Protein AF-A0A2V1BYE9-F1 (afdb_monomer)

Sequence (201 aa):
MVFGRKKKEKAIAEAVERERRESAQLRQIQDEEHRRETENLRNQRRIAAEEHRTLEEIHRRQTEQYETQRKQEAVKAAKRQREKIANEQRRLERERERIARQKMITPEALRELRDLIRTRYQLDVEIWSLKGTRGPNRPIVITKMEKADDILMEIYTRVEFWEASASLWTEDEWKVAQQIKQRIQLDGKKMWNGQGPWNER

Foldseek 3Di:
DPVVPVVVVVVVVVVVVVVVVVVVVVVVVVVVVVVVVVVVVVVVVVVVVVVVVVVVVVVVVVVVVVVVVVVVVVVVVVVVVVVVVVVVVVVVVVVVVVVVVLLDPDPVNVVVLVVLVVLLVVLVVVQLVCQPPDPVCVVVSVVSLVVSLVSLVVNLVSLVSVVVVVVVDDPVVSVVSVVVNCVSPPPDPDNCVVPGSHVPD

pLDDT: mean 89.14, std 10.28, range [45.94, 97.62]

Structure (mmCIF, N/CA/C/O backbone):
data_AF-A0A2V1BYE9-F1
#
_entry.id   AF-A0A2V1BYE9-F1
#
loop_
_atom_site.group_PDB
_atom_site.id
_atom_site.type_symbol
_atom_site.label_atom_id
_atom_site.label_alt_id
_atom_site.label_comp_id
_atom_site.label_asym_id
_atom_site.label_entity_id
_atom_site.label_seq_id
_atom_site.pdbx_PDB_ins_code
_atom_site.Cartn_x
_atom_site.Cartn_y
_atom_site.Cartn_z
_atom_site.occupancy
_atom_site.B_iso_or_equiv
_atom_site.auth_seq_id
_atom_site.auth_comp_id
_atom_site.auth_asym_id
_atom_site.auth_atom_id
_atom_site.pdbx_PDB_model_num
ATOM 1 N N . MET A 1 1 ? 63.708 -20.616 -113.711 1.00 45.94 1 MET A N 1
ATOM 2 C CA . MET A 1 1 ? 62.794 -20.884 -112.573 1.00 45.94 1 MET A CA 1
ATOM 3 C C . MET A 1 1 ? 63.176 -20.052 -111.333 1.00 45.94 1 MET A C 1
ATOM 5 O O . MET A 1 1 ? 63.716 -20.600 -110.386 1.00 45.94 1 MET A O 1
ATOM 9 N N . VAL A 1 2 ? 62.938 -18.728 -111.314 1.00 51.28 2 VAL A N 1
ATOM 10 C CA . VAL A 1 2 ? 63.296 -17.854 -110.154 1.00 51.28 2 VAL A CA 1
ATOM 11 C C . VAL A 1 2 ? 62.145 -16.922 -109.712 1.00 51.28 2 VAL A C 1
ATOM 13 O O . VAL A 1 2 ? 62.134 -16.429 -108.588 1.00 51.28 2 VAL A O 1
ATOM 16 N N . PHE A 1 3 ? 61.086 -16.775 -110.519 1.00 47.34 3 PHE A N 1
ATOM 17 C CA . PHE A 1 3 ? 59.918 -15.931 -110.209 1.00 47.34 3 PHE A CA 1
ATOM 18 C C . PHE A 1 3 ? 58.981 -16.477 -109.107 1.00 47.34 3 PHE A C 1
ATOM 20 O O . PHE A 1 3 ? 58.107 -15.758 -108.630 1.00 47.34 3 PHE A O 1
ATOM 27 N N . GLY A 1 4 ? 59.177 -17.720 -108.650 1.00 50.94 4 GLY A N 1
ATOM 28 C CA . GLY A 1 4 ? 58.365 -18.343 -107.595 1.00 50.94 4 GLY A CA 1
ATOM 29 C C . GLY A 1 4 ? 58.819 -18.068 -106.152 1.00 50.94 4 GLY A C 1
ATOM 30 O O . GLY A 1 4 ? 58.028 -18.276 -105.236 1.00 50.94 4 GLY A O 1
ATOM 31 N N . ARG A 1 5 ? 60.060 -17.600 -105.918 1.00 56.84 5 ARG A N 1
ATOM 32 C CA . ARG A 1 5 ? 60.590 -17.352 -104.555 1.00 56.84 5 ARG A CA 1
ATOM 33 C C . ARG A 1 5 ? 60.137 -16.007 -103.971 1.00 56.84 5 ARG A C 1
ATOM 35 O O . ARG A 1 5 ? 59.617 -15.988 -102.862 1.00 56.84 5 ARG A O 1
ATOM 42 N N . LYS A 1 6 ? 60.179 -14.921 -104.755 1.00 58.75 6 LYS A N 1
ATOM 43 C CA . LYS A 1 6 ? 59.734 -13.579 -104.314 1.00 58.75 6 LYS A CA 1
ATOM 44 C C . LYS A 1 6 ? 58.236 -13.509 -103.972 1.00 58.75 6 LYS A C 1
ATOM 46 O O . LYS A 1 6 ? 57.831 -12.752 -103.097 1.00 58.75 6 LYS A O 1
ATOM 51 N N . LYS A 1 7 ? 57.399 -14.320 -104.635 1.00 67.19 7 LYS A N 1
ATOM 52 C CA . LYS A 1 7 ? 55.955 -14.410 -104.345 1.00 67.19 7 LYS A CA 1
ATOM 53 C C . LYS A 1 7 ? 55.672 -15.172 -103.040 1.00 67.19 7 LYS A C 1
ATOM 55 O O . LYS A 1 7 ? 54.738 -14.818 -102.330 1.00 67.19 7 LYS A O 1
ATOM 60 N N . LYS A 1 8 ? 56.502 -16.170 -102.704 1.00 70.31 8 LYS A N 1
ATOM 61 C CA . LYS A 1 8 ? 56.432 -16.903 -101.429 1.00 70.31 8 LYS A CA 1
ATOM 62 C C . LYS A 1 8 ? 56.916 -16.053 -100.251 1.00 70.31 8 LYS A C 1
ATOM 64 O O . LYS A 1 8 ? 56.251 -16.044 -99.228 1.00 70.31 8 LYS A O 1
ATOM 69 N N . GLU A 1 9 ? 57.997 -15.288 -100.406 1.00 73.31 9 GLU A N 1
ATOM 70 C CA . GLU A 1 9 ? 58.485 -14.366 -99.362 1.00 73.31 9 GLU A CA 1
ATOM 71 C C . GLU A 1 9 ? 57.472 -13.263 -99.033 1.00 73.31 9 GLU A C 1
ATOM 73 O O . GLU A 1 9 ? 57.224 -12.992 -97.862 1.00 73.31 9 GLU A O 1
ATOM 78 N N . LYS A 1 10 ? 56.818 -12.681 -100.050 1.00 77.62 10 LYS A N 1
ATOM 79 C CA . LYS A 1 10 ? 55.757 -11.685 -99.836 1.00 77.62 10 LYS A CA 1
ATOM 80 C C . LYS A 1 10 ? 54.552 -12.278 -99.094 1.00 77.62 10 LYS A C 1
ATOM 82 O O . LYS A 1 10 ? 54.051 -11.645 -98.175 1.00 77.62 10 LYS A O 1
ATOM 87 N N . ALA A 1 11 ? 54.136 -13.499 -99.441 1.00 78.81 11 ALA A N 1
ATOM 88 C CA . ALA A 1 11 ? 53.040 -14.192 -98.760 1.00 78.81 11 ALA A CA 1
ATOM 89 C C . ALA A 1 11 ? 53.381 -14.565 -97.304 1.00 78.81 11 ALA A C 1
ATOM 91 O O . ALA A 1 11 ? 52.519 -14.477 -96.437 1.00 78.81 11 ALA A O 1
ATOM 92 N N . ILE A 1 12 ? 54.634 -14.942 -97.021 1.00 81.50 12 ILE A N 1
ATOM 93 C CA . ILE A 1 12 ? 55.108 -15.215 -95.655 1.00 81.50 12 ILE A CA 1
ATOM 94 C C . ILE A 1 12 ? 55.152 -13.921 -94.832 1.00 81.50 12 ILE A C 1
ATOM 96 O O . ILE A 1 12 ? 54.669 -13.904 -93.706 1.00 81.50 12 ILE A O 1
ATOM 100 N N . ALA A 1 13 ? 55.668 -12.821 -95.389 1.00 80.94 13 ALA A N 1
ATOM 101 C CA . ALA A 1 13 ? 55.684 -11.525 -94.70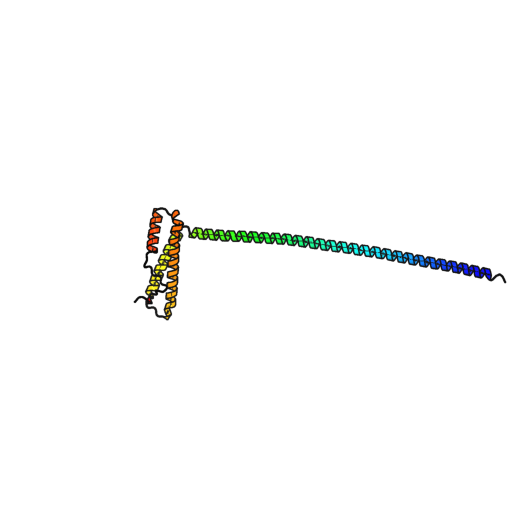8 1.00 80.94 13 ALA A CA 1
ATOM 102 C C . ALA A 1 13 ? 54.265 -11.005 -94.411 1.00 80.94 13 ALA A C 1
ATOM 104 O O . ALA A 1 13 ? 54.011 -10.484 -93.328 1.00 80.94 13 ALA A O 1
ATOM 105 N N . GLU A 1 14 ? 53.328 -11.194 -95.342 1.00 82.12 14 GLU A N 1
ATOM 106 C CA . GLU A 1 14 ? 51.923 -10.805 -95.189 1.00 82.12 14 GLU A CA 1
ATOM 107 C C . GLU A 1 14 ? 51.180 -11.690 -94.168 1.00 82.12 14 GLU A C 1
ATOM 109 O O . GLU A 1 14 ? 50.344 -11.191 -93.416 1.00 82.12 14 GLU A O 1
ATOM 114 N N . ALA A 1 15 ? 51.528 -12.980 -94.075 1.00 83.62 15 ALA A N 1
ATOM 115 C CA . ALA A 1 15 ? 51.036 -13.879 -93.031 1.00 83.62 15 ALA A CA 1
ATOM 116 C C . ALA A 1 15 ? 51.568 -13.497 -91.639 1.00 83.62 15 ALA A C 1
ATOM 118 O O . ALA A 1 15 ? 50.786 -13.420 -90.698 1.00 83.62 15 ALA A O 1
ATOM 119 N N . VAL A 1 16 ? 52.860 -13.169 -91.518 1.00 87.12 16 VAL A N 1
ATOM 120 C CA . VAL A 1 16 ? 53.472 -12.711 -90.255 1.00 87.12 16 VAL A CA 1
ATOM 121 C C . VAL A 1 16 ? 52.908 -11.355 -89.817 1.00 87.12 16 VAL A C 1
ATOM 123 O O . VAL A 1 16 ? 52.674 -11.133 -88.632 1.00 87.12 16 VAL A O 1
ATOM 126 N N . GLU A 1 17 ? 52.656 -10.432 -90.748 1.00 85.06 17 GLU A N 1
ATOM 127 C CA . GLU A 1 17 ? 51.964 -9.171 -90.446 1.00 85.06 17 GLU A CA 1
ATOM 128 C C . GLU A 1 17 ? 50.527 -9.401 -89.973 1.00 85.06 17 GLU A C 1
ATOM 130 O O . GLU A 1 17 ? 50.088 -8.751 -89.023 1.00 85.06 17 GLU A O 1
ATOM 135 N N . ARG A 1 18 ? 49.795 -10.326 -90.603 1.00 86.00 18 ARG A N 1
ATOM 136 C CA . ARG A 1 18 ? 48.432 -10.682 -90.193 1.00 86.00 18 ARG A CA 1
ATOM 137 C C . ARG A 1 18 ? 48.417 -11.306 -88.800 1.00 86.00 18 ARG A C 1
ATOM 139 O O . ARG A 1 18 ? 47.665 -10.841 -87.955 1.00 86.00 18 ARG A O 1
ATOM 146 N N . GLU A 1 19 ? 49.316 -12.245 -88.531 1.00 88.75 19 GLU A N 1
ATOM 147 C CA . GLU A 1 19 ? 49.475 -12.883 -87.221 1.00 88.75 19 GLU A CA 1
ATOM 148 C C . GLU A 1 19 ? 49.868 -11.869 -86.133 1.00 88.75 19 GLU A C 1
ATOM 150 O O . GLU A 1 19 ? 49.356 -11.915 -85.015 1.00 88.75 19 GLU A O 1
ATOM 155 N N . ARG A 1 20 ? 50.718 -10.882 -86.458 1.00 87.75 20 ARG A N 1
ATOM 156 C CA . ARG A 1 20 ? 51.041 -9.766 -85.551 1.00 87.75 20 ARG A CA 1
ATOM 157 C C . ARG A 1 20 ? 49.840 -8.865 -85.281 1.00 87.75 20 ARG A C 1
ATOM 159 O O . ARG A 1 20 ? 49.666 -8.445 -84.140 1.00 87.75 20 ARG A O 1
ATOM 166 N N . ARG A 1 21 ? 49.022 -8.561 -86.295 1.00 88.38 21 ARG A N 1
ATOM 167 C CA . ARG A 1 21 ? 47.794 -7.760 -86.134 1.00 88.38 21 ARG A CA 1
ATOM 168 C C . ARG A 1 21 ? 46.744 -8.505 -85.315 1.00 88.38 21 ARG A C 1
ATOM 170 O O . ARG A 1 21 ? 46.183 -7.910 -84.406 1.00 88.38 21 ARG A O 1
ATOM 177 N N . GLU A 1 22 ? 46.537 -9.791 -85.579 1.00 90.56 22 GLU A N 1
ATOM 178 C CA . GLU A 1 22 ? 45.628 -10.656 -84.817 1.00 90.56 22 GLU A CA 1
ATOM 179 C C . GLU A 1 22 ? 46.096 -10.802 -83.363 1.00 90.56 22 GLU A C 1
ATOM 181 O O . GLU A 1 22 ? 45.313 -10.611 -82.436 1.00 90.56 22 GLU A O 1
ATOM 186 N N . SER A 1 23 ? 47.396 -11.018 -83.140 1.00 90.19 23 SER A N 1
ATOM 187 C CA . SER A 1 23 ? 47.982 -11.059 -81.793 1.00 90.19 23 SER A CA 1
ATOM 188 C C . SER A 1 23 ? 47.868 -9.716 -81.063 1.00 90.19 23 SER A C 1
ATOM 190 O O . SER A 1 23 ? 47.640 -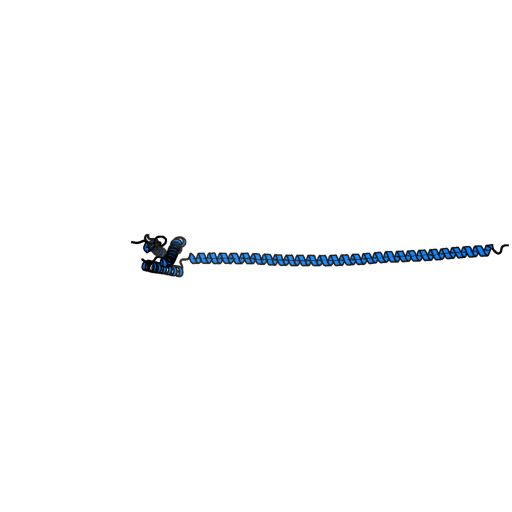9.687 -79.854 1.00 90.19 23 SER A O 1
ATOM 192 N N . ALA A 1 24 ? 48.022 -8.591 -81.768 1.00 90.94 24 ALA A N 1
ATOM 193 C CA . ALA A 1 24 ? 47.851 -7.260 -81.191 1.00 90.94 24 ALA A CA 1
ATOM 194 C C . ALA A 1 24 ? 46.383 -6.967 -80.841 1.00 90.94 24 ALA A C 1
ATOM 196 O O . ALA A 1 24 ? 46.119 -6.436 -79.765 1.00 90.94 24 ALA A O 1
ATOM 197 N N . GLN A 1 25 ? 45.438 -7.357 -81.703 1.00 92.81 25 GLN A N 1
ATOM 198 C CA . GLN A 1 25 ? 44.000 -7.258 -81.433 1.00 92.81 25 GLN A CA 1
ATOM 199 C C . GLN A 1 25 ? 43.596 -8.124 -80.238 1.00 92.81 25 GLN A C 1
ATOM 201 O O . GLN A 1 25 ? 42.876 -7.653 -79.363 1.00 92.81 25 GLN A O 1
ATOM 206 N N . LEU A 1 26 ? 44.109 -9.353 -80.145 1.00 93.31 26 LEU A N 1
ATOM 207 C CA . LEU A 1 26 ? 43.824 -10.242 -79.020 1.00 93.31 26 LEU A CA 1
ATOM 208 C C . LEU A 1 26 ? 44.339 -9.668 -77.693 1.00 93.31 26 LEU A C 1
ATOM 210 O O . LEU A 1 26 ? 43.625 -9.709 -76.697 1.00 93.31 26 LEU A O 1
ATOM 214 N N . ARG A 1 27 ? 45.542 -9.077 -77.681 1.00 92.12 27 ARG A N 1
ATOM 215 C CA . ARG A 1 27 ? 46.074 -8.385 -76.494 1.00 92.12 27 ARG A CA 1
ATOM 216 C C . ARG A 1 27 ? 45.236 -7.171 -76.107 1.00 92.12 27 ARG A C 1
ATOM 218 O O . ARG A 1 27 ? 44.978 -6.986 -74.928 1.00 92.12 27 ARG A O 1
ATOM 225 N N . GLN A 1 28 ? 44.780 -6.378 -77.079 1.00 92.81 28 GLN A N 1
ATOM 226 C CA . GLN A 1 28 ? 43.881 -5.252 -76.805 1.00 92.81 28 GLN A CA 1
ATOM 227 C C . GLN A 1 28 ? 42.561 -5.720 -76.189 1.00 92.81 28 GLN A C 1
ATOM 229 O O . GLN A 1 28 ? 42.118 -5.130 -75.210 1.00 92.81 28 GLN A O 1
ATOM 234 N N . ILE A 1 29 ? 41.974 -6.801 -76.710 1.00 93.88 29 ILE A N 1
ATOM 235 C CA . ILE A 1 29 ? 40.747 -7.389 -76.157 1.00 93.88 29 ILE A CA 1
ATOM 236 C C . ILE A 1 29 ? 40.989 -7.882 -74.724 1.00 93.88 29 ILE A C 1
ATOM 238 O O . ILE A 1 29 ? 40.218 -7.540 -73.835 1.00 93.88 29 ILE A O 1
ATOM 242 N N . GLN A 1 30 ? 42.081 -8.609 -74.473 1.00 94.00 30 GLN A N 1
ATOM 243 C CA . GLN A 1 30 ? 42.432 -9.090 -73.130 1.00 94.00 30 GLN A CA 1
ATOM 244 C C . GLN A 1 30 ? 42.686 -7.942 -72.142 1.00 94.00 30 GLN A C 1
ATOM 246 O O . GLN A 1 30 ? 42.226 -7.991 -71.001 1.00 94.00 30 GLN A O 1
ATOM 251 N N . ASP A 1 31 ? 43.379 -6.886 -72.573 1.00 94.25 31 ASP A N 1
ATOM 252 C CA . ASP A 1 31 ? 43.621 -5.695 -71.756 1.00 94.25 31 ASP A CA 1
ATOM 253 C C . ASP A 1 31 ? 42.314 -4.946 -71.454 1.00 94.25 31 ASP A C 1
ATOM 255 O O . ASP A 1 31 ? 42.122 -4.454 -70.338 1.00 94.25 31 ASP A O 1
ATOM 259 N N . GLU A 1 32 ? 41.401 -4.850 -72.424 1.00 94.44 32 GLU A N 1
ATOM 260 C CA . GLU A 1 32 ? 40.073 -4.264 -72.229 1.00 94.44 32 GLU A CA 1
ATOM 261 C C . GLU A 1 32 ? 39.208 -5.097 -71.281 1.00 94.44 32 GLU A C 1
ATOM 263 O O . GLU A 1 32 ? 38.560 -4.529 -70.399 1.00 94.44 32 GLU A O 1
ATOM 268 N N . GLU A 1 33 ? 39.217 -6.422 -71.415 1.00 94.88 33 GLU A N 1
ATOM 269 C CA . GLU A 1 33 ? 38.511 -7.333 -70.513 1.00 94.88 33 GLU A CA 1
ATOM 270 C C . GLU A 1 33 ? 39.037 -7.204 -69.086 1.00 94.88 33 GLU A C 1
ATOM 272 O O . GLU A 1 33 ? 38.253 -6.951 -68.173 1.00 94.88 33 GLU A O 1
ATOM 277 N N . HIS A 1 34 ? 40.357 -7.246 -68.894 1.00 95.12 34 HIS A N 1
ATOM 278 C CA . HIS A 1 34 ? 40.972 -7.063 -67.582 1.00 95.12 34 HIS A CA 1
ATOM 279 C C . HIS A 1 34 ? 40.648 -5.680 -66.985 1.00 95.12 34 HIS A C 1
ATOM 281 O O . HIS A 1 34 ? 40.364 -5.547 -65.791 1.00 95.12 34 HIS A O 1
ATOM 287 N N . ARG A 1 35 ? 40.634 -4.615 -67.800 1.00 94.75 35 ARG A N 1
ATOM 288 C CA . ARG A 1 35 ? 40.199 -3.281 -67.347 1.00 94.75 35 ARG A CA 1
ATOM 289 C C . ARG A 1 35 ? 38.742 -3.285 -66.892 1.00 94.75 35 ARG A C 1
ATOM 291 O O . ARG A 1 35 ? 38.469 -2.795 -65.800 1.00 94.75 35 ARG A O 1
ATOM 298 N N . ARG A 1 36 ? 37.831 -3.880 -67.665 1.00 94.62 36 ARG A N 1
ATOM 299 C CA . ARG A 1 36 ? 36.414 -4.005 -67.281 1.00 94.62 36 ARG A CA 1
ATOM 300 C C . ARG A 1 36 ? 36.248 -4.822 -66.005 1.00 94.62 36 ARG A C 1
ATOM 302 O O . ARG A 1 36 ? 35.482 -4.432 -65.133 1.00 94.62 36 ARG A O 1
ATOM 309 N N . GLU A 1 37 ? 36.986 -5.916 -65.853 1.00 95.56 37 GLU A N 1
ATOM 310 C CA . GLU A 1 37 ? 36.949 -6.758 -64.655 1.00 95.56 37 GLU A CA 1
ATOM 311 C C . GLU A 1 37 ? 37.435 -6.005 -63.413 1.00 95.56 37 GLU A C 1
ATOM 313 O O . GLU A 1 37 ? 36.771 -6.003 -62.375 1.00 95.56 37 GLU A O 1
ATOM 318 N N . THR A 1 38 ? 38.563 -5.300 -63.526 1.00 95.50 38 THR A N 1
ATOM 319 C CA . THR A 1 38 ? 39.090 -4.486 -62.421 1.00 95.50 38 THR A CA 1
ATOM 320 C C . THR A 1 38 ? 38.163 -3.324 -62.065 1.00 95.50 38 THR A C 1
ATOM 322 O O . THR A 1 38 ? 38.008 -3.010 -60.882 1.00 95.50 38 THR A O 1
ATOM 325 N N . GLU A 1 39 ? 37.512 -2.703 -63.049 1.00 96.06 39 GLU A N 1
ATOM 326 C CA . GLU A 1 39 ? 36.515 -1.655 -62.830 1.00 96.06 39 GLU A CA 1
ATOM 327 C C . GLU A 1 39 ? 35.247 -2.209 -62.166 1.00 96.06 39 GLU A C 1
ATOM 329 O O . GLU A 1 39 ? 34.781 -1.651 -61.171 1.00 96.06 39 GLU A O 1
ATOM 334 N N . ASN A 1 40 ? 34.753 -3.360 -62.624 1.00 96.25 40 ASN A N 1
ATOM 335 C CA . ASN A 1 40 ? 33.624 -4.060 -62.015 1.00 96.25 40 ASN A CA 1
ATOM 336 C C . ASN A 1 40 ? 33.916 -4.431 -60.559 1.00 96.25 40 ASN A C 1
ATOM 338 O O . ASN A 1 40 ? 33.092 -4.168 -59.684 1.00 96.25 40 ASN A O 1
ATOM 342 N N . LEU A 1 41 ? 35.104 -4.966 -60.266 1.00 96.50 41 LEU A N 1
ATOM 343 C CA . LEU A 1 41 ? 35.507 -5.306 -58.902 1.00 96.50 41 LEU A CA 1
ATOM 344 C C . LEU A 1 41 ? 35.608 -4.059 -58.010 1.00 96.50 41 LEU A C 1
ATOM 346 O O . LEU A 1 41 ? 35.207 -4.089 -56.845 1.00 96.50 41 LEU A O 1
ATOM 350 N N . ARG A 1 42 ? 36.119 -2.940 -58.542 1.00 95.81 42 ARG A N 1
ATOM 351 C CA . ARG A 1 42 ? 36.141 -1.653 -57.825 1.00 95.81 42 ARG A CA 1
ATOM 352 C C . ARG A 1 42 ? 34.729 -1.157 -57.529 1.00 95.81 42 ARG A C 1
ATOM 354 O O . ARG A 1 42 ? 34.473 -0.740 -56.401 1.00 95.81 42 ARG A O 1
ATOM 361 N N . ASN A 1 43 ? 33.822 -1.236 -58.498 1.00 96.38 43 ASN A N 1
ATOM 362 C CA . ASN A 1 43 ? 32.431 -0.828 -58.324 1.00 96.38 43 ASN A CA 1
ATOM 363 C C . ASN A 1 43 ? 31.708 -1.717 -57.306 1.00 96.38 43 ASN A C 1
ATOM 365 O O . ASN A 1 43 ? 31.070 -1.190 -56.400 1.00 96.38 43 ASN A O 1
ATOM 369 N N . GLN A 1 44 ? 31.893 -3.038 -57.361 1.00 95.31 44 GLN A N 1
ATOM 370 C CA . GLN A 1 44 ? 31.349 -3.960 -56.359 1.00 95.31 44 GLN A CA 1
ATOM 371 C C . GLN A 1 44 ? 31.862 -3.647 -54.949 1.00 95.31 44 GLN A C 1
ATOM 373 O O . GLN A 1 44 ? 31.075 -3.593 -54.009 1.00 95.31 44 GLN A O 1
ATOM 378 N N . ARG A 1 45 ? 33.164 -3.372 -54.788 1.00 96.38 45 ARG A N 1
ATOM 379 C CA . ARG A 1 45 ? 33.729 -2.973 -53.487 1.00 96.38 45 ARG A CA 1
ATOM 380 C C . ARG A 1 45 ? 33.164 -1.649 -52.983 1.0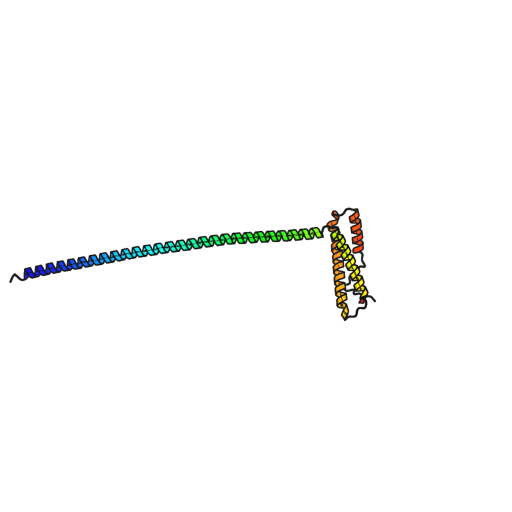0 96.38 45 ARG A C 1
ATOM 382 O O . ARG A 1 45 ? 32.973 -1.507 -51.780 1.00 96.38 45 ARG A O 1
ATOM 389 N N . ARG A 1 46 ? 32.905 -0.688 -53.875 1.00 96.06 46 ARG A N 1
ATOM 390 C CA . ARG A 1 46 ? 32.260 0.582 -53.510 1.00 96.06 46 ARG A CA 1
ATOM 391 C C . ARG A 1 46 ? 30.829 0.363 -53.035 1.00 96.06 46 ARG A C 1
ATOM 393 O O . ARG A 1 46 ? 30.501 0.851 -51.963 1.00 96.06 46 ARG A O 1
ATOM 400 N N . ILE A 1 47 ? 30.038 -0.410 -53.778 1.00 96.56 47 ILE A N 1
ATOM 401 C CA . ILE A 1 47 ? 28.655 -0.743 -53.408 1.00 96.56 47 ILE A CA 1
ATOM 402 C C . ILE A 1 47 ? 28.634 -1.461 -52.055 1.00 96.56 47 ILE A C 1
ATOM 404 O O . ILE A 1 47 ? 27.956 -1.007 -51.143 1.00 96.56 47 ILE A O 1
ATOM 408 N N . ALA A 1 48 ? 29.459 -2.495 -51.871 1.00 96.94 48 ALA A N 1
ATOM 409 C CA . ALA A 1 48 ? 29.537 -3.224 -50.605 1.00 96.94 48 ALA A CA 1
ATOM 410 C C . ALA A 1 48 ? 29.978 -2.330 -49.428 1.00 96.94 48 ALA A C 1
ATOM 412 O O . ALA A 1 48 ? 29.473 -2.462 -48.314 1.00 96.94 48 ALA A O 1
ATOM 413 N N . ALA A 1 49 ? 30.909 -1.397 -49.658 1.00 97.12 49 ALA A N 1
ATOM 414 C CA . ALA A 1 49 ? 31.334 -0.444 -48.635 1.00 97.12 49 ALA A CA 1
ATOM 415 C C . ALA A 1 49 ? 30.236 0.577 -48.292 1.00 97.12 49 ALA A C 1
ATOM 417 O O . ALA A 1 49 ? 30.105 0.964 -47.131 1.00 97.12 49 ALA A O 1
ATOM 418 N N . GLU A 1 50 ? 29.455 1.020 -49.277 1.00 96.69 50 GLU A N 1
ATOM 419 C CA . GLU A 1 50 ? 28.301 1.899 -49.068 1.00 96.69 50 GLU A CA 1
ATOM 420 C C . GLU A 1 50 ? 27.188 1.167 -48.303 1.00 96.69 50 GLU A C 1
ATOM 422 O O . GLU A 1 50 ? 26.704 1.685 -47.298 1.00 96.69 50 GLU A O 1
ATOM 427 N N . GLU A 1 51 ? 26.866 -0.072 -48.681 1.00 96.56 51 GLU A N 1
ATOM 428 C CA . GLU A 1 51 ? 25.910 -0.925 -47.965 1.00 96.56 51 GLU A CA 1
ATOM 429 C C . GLU A 1 51 ? 26.324 -1.134 -46.504 1.00 96.56 51 GLU A C 1
ATOM 431 O O . GLU A 1 51 ? 25.517 -0.915 -45.598 1.00 96.56 51 GLU A O 1
ATOM 436 N N . HIS A 1 52 ? 27.595 -1.458 -46.250 1.00 96.56 52 HIS A N 1
ATOM 437 C CA . HIS A 1 52 ? 28.111 -1.617 -44.890 1.00 96.56 52 HIS A CA 1
ATOM 438 C C . HIS A 1 52 ? 27.907 -0.355 -44.044 1.00 96.56 52 HIS A C 1
ATOM 440 O O . HIS A 1 52 ? 27.399 -0.440 -42.928 1.00 96.56 52 HIS A O 1
ATOM 446 N N . ARG A 1 53 ? 28.218 0.827 -44.593 1.00 96.75 53 ARG A N 1
ATOM 447 C CA . ARG A 1 53 ? 28.007 2.107 -43.896 1.00 96.75 53 ARG A CA 1
ATOM 448 C C . ARG A 1 53 ? 26.535 2.343 -43.577 1.00 96.75 53 ARG A C 1
ATOM 450 O O . ARG A 1 53 ? 26.214 2.759 -42.468 1.00 96.75 53 ARG A O 1
ATOM 457 N N . THR A 1 54 ? 25.633 2.053 -44.517 1.00 96.88 54 THR A N 1
ATOM 458 C CA . THR A 1 54 ? 24.191 2.217 -44.269 1.00 96.88 54 THR A CA 1
ATOM 459 C C . THR A 1 54 ? 23.687 1.279 -43.172 1.00 96.88 54 THR A C 1
ATOM 461 O O . THR A 1 54 ? 22.910 1.702 -42.316 1.00 96.88 54 THR A O 1
ATOM 464 N N . LEU A 1 55 ? 24.166 0.031 -43.139 1.00 97.31 55 LEU A N 1
ATOM 465 C CA . LEU A 1 55 ? 23.824 -0.930 -42.092 1.00 97.31 55 LEU A CA 1
ATOM 466 C C . LEU A 1 55 ? 24.367 -0.498 -40.727 1.00 97.31 55 LEU A C 1
ATOM 468 O O . LEU A 1 55 ? 23.638 -0.560 -39.736 1.00 97.31 55 LEU A O 1
ATOM 472 N N . GLU A 1 56 ? 25.606 -0.008 -40.670 1.00 96.62 56 GLU A N 1
ATOM 473 C CA . GLU A 1 56 ? 26.197 0.541 -39.446 1.00 96.62 56 GLU A CA 1
ATOM 474 C C . GLU A 1 56 ? 25.412 1.749 -38.926 1.00 96.62 56 GLU A C 1
ATOM 476 O O . GLU A 1 56 ? 25.136 1.838 -37.728 1.00 96.62 56 GLU A O 1
ATOM 481 N N . GLU A 1 57 ? 24.995 2.662 -39.807 1.00 97.19 57 GLU A N 1
ATOM 482 C CA . GLU A 1 57 ? 24.172 3.812 -39.429 1.00 97.19 57 GLU A CA 1
ATOM 483 C C . GLU A 1 57 ? 22.794 3.394 -38.903 1.00 97.19 57 GLU A C 1
ATOM 485 O O . GLU A 1 57 ? 22.324 3.945 -37.903 1.00 97.19 57 GLU A O 1
ATOM 490 N N . ILE A 1 58 ? 22.150 2.409 -39.536 1.00 97.50 58 ILE A N 1
ATOM 491 C CA . ILE A 1 58 ? 20.866 1.864 -39.074 1.00 97.50 58 ILE A CA 1
ATOM 492 C C . ILE A 1 58 ? 21.033 1.225 -37.696 1.00 97.50 58 ILE A C 1
ATOM 494 O O . ILE A 1 58 ? 20.266 1.542 -36.784 1.00 97.50 58 ILE A O 1
ATOM 498 N N . HIS A 1 59 ? 22.048 0.378 -37.521 1.00 96.31 59 HIS A N 1
ATOM 499 C CA . HIS A 1 59 ? 22.325 -0.275 -36.246 1.00 96.31 59 HIS A CA 1
ATOM 500 C C . HIS A 1 59 ? 22.608 0.760 -35.152 1.00 96.31 59 HIS A C 1
ATOM 502 O O . HIS A 1 59 ? 22.018 0.709 -34.073 1.00 96.31 59 HIS A O 1
ATOM 508 N N . ARG A 1 60 ? 23.434 1.770 -35.449 1.00 97.62 60 ARG A N 1
ATOM 509 C CA . ARG A 1 60 ? 23.716 2.871 -34.526 1.00 97.62 60 ARG A CA 1
ATOM 510 C C . ARG A 1 60 ? 22.434 3.600 -34.116 1.00 97.62 60 ARG A C 1
ATOM 512 O O . ARG A 1 60 ? 22.176 3.737 -32.921 1.00 97.62 60 ARG A O 1
ATOM 519 N N . ARG A 1 61 ? 21.584 3.993 -35.070 1.00 97.44 61 ARG A N 1
ATOM 520 C CA . ARG A 1 61 ? 20.297 4.652 -34.769 1.00 97.44 61 ARG A CA 1
ATOM 521 C C . ARG A 1 61 ? 19.385 3.776 -33.913 1.00 97.44 61 ARG A C 1
ATOM 523 O O . ARG A 1 61 ? 18.767 4.283 -32.980 1.00 97.44 61 ARG A O 1
ATOM 530 N N . GLN A 1 62 ? 19.315 2.476 -34.193 1.00 96.25 62 GLN A N 1
ATOM 531 C CA . GLN A 1 62 ? 18.530 1.537 -33.388 1.00 96.25 62 GLN A CA 1
ATOM 532 C C . GLN A 1 62 ? 19.057 1.445 -31.952 1.00 96.25 62 GLN A C 1
ATOM 534 O O . GLN A 1 62 ? 18.267 1.506 -31.010 1.00 96.25 62 GLN A O 1
ATOM 539 N N . THR A 1 63 ? 20.378 1.371 -31.764 1.00 96.12 63 THR A N 1
ATOM 540 C CA . THR A 1 63 ? 20.976 1.347 -30.420 1.00 96.12 63 THR A CA 1
ATOM 541 C C . THR A 1 63 ? 20.716 2.639 -29.646 1.00 96.12 63 THR A C 1
ATOM 543 O O . THR A 1 63 ? 20.278 2.578 -28.499 1.00 96.12 63 THR A O 1
ATOM 546 N N . GLU A 1 64 ? 20.871 3.807 -30.276 1.00 97.25 64 GLU A N 1
ATOM 547 C CA . GLU A 1 64 ? 20.596 5.107 -29.650 1.00 97.25 64 GLU A CA 1
ATOM 548 C C . GLU A 1 64 ? 19.113 5.240 -29.246 1.00 97.25 64 GLU A C 1
ATOM 550 O O . GLU A 1 64 ? 18.788 5.728 -28.154 1.00 97.25 64 GLU A O 1
ATOM 555 N N . GLN A 1 65 ? 18.194 4.754 -30.090 1.00 96.81 65 GLN A N 1
ATOM 556 C CA . GLN A 1 65 ? 16.761 4.727 -29.786 1.00 96.81 65 GLN A CA 1
ATOM 557 C C . GLN A 1 65 ? 16.449 3.800 -28.610 1.00 96.81 65 GLN A C 1
ATOM 559 O O . GLN A 1 65 ? 15.735 4.203 -27.688 1.00 96.81 65 GLN A O 1
ATOM 564 N N . TYR A 1 66 ? 17.012 2.593 -28.612 1.00 96.50 66 TYR A N 1
ATOM 565 C CA . TYR A 1 66 ? 16.839 1.625 -27.535 1.00 96.50 66 TYR A CA 1
ATOM 566 C C . TYR A 1 66 ? 17.375 2.158 -26.200 1.00 96.50 66 TYR A C 1
ATOM 568 O O . TYR A 1 66 ? 16.697 2.078 -25.174 1.00 96.50 66 TYR A O 1
ATOM 576 N N . GLU A 1 67 ? 18.553 2.785 -26.198 1.00 97.00 67 GLU A N 1
ATOM 577 C CA . GLU A 1 67 ? 19.106 3.415 -24.999 1.00 97.00 67 GLU A CA 1
ATOM 578 C C . GLU A 1 67 ? 18.226 4.548 -24.474 1.00 97.00 67 GLU A C 1
ATOM 580 O O . GLU A 1 67 ? 18.019 4.674 -23.263 1.00 97.00 67 GLU A O 1
ATOM 585 N N . THR A 1 68 ? 17.689 5.371 -25.373 1.00 96.94 68 THR A N 1
ATOM 586 C CA . THR A 1 68 ? 16.799 6.472 -25.003 1.00 96.94 68 THR A CA 1
ATOM 587 C C . THR A 1 68 ? 15.501 5.949 -24.393 1.00 96.94 68 THR A C 1
ATOM 589 O O . THR A 1 68 ? 15.081 6.440 -23.342 1.00 96.94 68 THR A O 1
ATOM 592 N N . GLN A 1 69 ? 14.895 4.919 -24.989 1.00 96.25 69 GLN A N 1
ATOM 593 C CA . GLN A 1 69 ? 13.711 4.255 -24.436 1.00 96.25 69 GLN A CA 1
ATOM 594 C C . GLN A 1 69 ? 14.001 3.660 -23.056 1.00 96.25 69 GLN A C 1
ATOM 596 O O . GLN A 1 69 ? 13.289 3.963 -22.098 1.00 96.25 69 GLN A O 1
ATOM 601 N N . ARG A 1 70 ? 15.108 2.924 -22.909 1.00 97.12 70 ARG A N 1
ATOM 602 C CA . ARG A 1 70 ? 15.527 2.337 -21.630 1.00 97.12 70 ARG A CA 1
ATOM 603 C C . ARG A 1 70 ? 15.722 3.398 -20.541 1.00 97.12 70 ARG A C 1
ATOM 605 O O . ARG A 1 70 ? 15.287 3.206 -19.406 1.00 97.12 70 ARG A O 1
ATOM 612 N N . LYS A 1 71 ? 16.338 4.540 -20.871 1.00 97.06 71 LYS A N 1
ATOM 613 C CA . LYS A 1 71 ? 16.491 5.676 -19.940 1.00 97.06 71 LYS A CA 1
ATOM 614 C C . LYS A 1 71 ? 15.132 6.256 -19.537 1.00 97.06 71 LYS A C 1
ATOM 616 O O . LYS A 1 71 ? 14.897 6.488 -18.352 1.00 97.06 71 LYS A O 1
ATOM 621 N N . GLN A 1 72 ? 14.219 6.456 -20.489 1.00 96.50 72 GLN A N 1
ATOM 622 C CA . GLN A 1 72 ? 12.874 6.965 -20.197 1.00 96.50 72 GLN A CA 1
ATOM 623 C C . GLN A 1 72 ? 12.067 6.006 -19.314 1.00 96.50 72 GLN A C 1
ATOM 625 O O . GLN A 1 72 ? 11.388 6.445 -18.383 1.00 96.50 72 GLN A O 1
ATOM 630 N N . GLU A 1 73 ? 12.147 4.704 -19.574 1.00 96.06 73 GLU A N 1
ATOM 631 C CA . GLU A 1 73 ? 11.497 3.680 -18.759 1.00 96.06 73 GLU A CA 1
ATOM 632 C C . GLU A 1 73 ? 12.064 3.634 -17.342 1.00 96.06 73 GLU A C 1
ATOM 634 O O . GLU A 1 73 ? 11.290 3.620 -16.384 1.00 96.06 73 GLU A O 1
ATOM 639 N N . ALA A 1 74 ? 13.389 3.711 -17.188 1.00 97.19 74 ALA A N 1
ATOM 640 C CA . ALA A 1 74 ? 14.035 3.768 -15.879 1.00 97.19 74 ALA A CA 1
ATOM 641 C C . ALA A 1 74 ? 13.571 4.989 -15.064 1.00 97.19 74 ALA A C 1
ATOM 643 O O . ALA A 1 74 ? 13.230 4.860 -13.887 1.00 97.19 74 ALA A O 1
ATOM 644 N N . VAL A 1 75 ? 13.468 6.166 -15.694 1.00 97.50 75 VAL A N 1
ATOM 645 C CA . VAL A 1 75 ? 12.950 7.383 -15.043 1.00 97.50 75 VAL A CA 1
ATOM 646 C C . VAL A 1 75 ? 11.482 7.216 -14.637 1.00 97.50 75 VAL A C 1
ATOM 648 O O . VAL A 1 75 ? 11.108 7.551 -13.509 1.00 97.50 75 VAL A O 1
ATOM 651 N N . LYS A 1 76 ? 10.638 6.662 -15.519 1.00 97.00 76 LYS A N 1
ATOM 652 C CA . LYS A 1 76 ? 9.224 6.385 -15.212 1.00 97.00 76 LYS A CA 1
ATOM 653 C C . LYS A 1 76 ? 9.083 5.380 -14.065 1.00 97.00 76 LYS A C 1
ATOM 655 O O . LYS A 1 76 ? 8.255 5.589 -13.177 1.00 97.00 76 LYS A O 1
ATOM 660 N N . ALA A 1 77 ? 9.893 4.323 -14.050 1.00 96.44 77 ALA A N 1
ATOM 661 C CA . ALA A 1 77 ? 9.908 3.320 -12.990 1.00 96.44 77 ALA A CA 1
ATOM 662 C C . ALA A 1 77 ? 10.330 3.927 -11.643 1.00 96.44 77 ALA A C 1
ATOM 664 O O . ALA A 1 77 ? 9.632 3.739 -10.644 1.00 96.44 77 ALA A O 1
ATOM 665 N N . ALA A 1 78 ? 11.394 4.735 -11.625 1.00 97.12 78 ALA A N 1
ATOM 666 C CA . ALA A 1 78 ? 11.848 5.438 -10.428 1.00 97.12 78 ALA A CA 1
ATOM 667 C C . ALA A 1 78 ? 10.783 6.411 -9.891 1.00 97.12 78 ALA A C 1
ATOM 669 O O . ALA A 1 78 ? 10.532 6.456 -8.685 1.00 97.12 78 ALA A O 1
ATOM 670 N N . LYS A 1 79 ? 10.095 7.149 -10.775 1.00 97.38 79 LYS A N 1
ATOM 671 C CA . LYS A 1 79 ? 8.987 8.037 -10.388 1.00 97.38 79 LYS A CA 1
ATOM 672 C C . LYS A 1 79 ? 7.842 7.257 -9.733 1.00 97.38 79 LYS A C 1
ATOM 674 O O . LYS A 1 79 ? 7.395 7.640 -8.656 1.00 97.38 79 LYS A O 1
ATOM 679 N N . ARG A 1 80 ? 7.425 6.132 -10.331 1.00 96.31 80 ARG A N 1
ATOM 680 C CA . ARG A 1 80 ? 6.383 5.249 -9.771 1.00 96.31 80 ARG A CA 1
ATOM 681 C C . ARG A 1 80 ? 6.776 4.683 -8.406 1.00 96.31 80 ARG A C 1
ATOM 683 O O . ARG A 1 80 ? 5.931 4.594 -7.524 1.00 96.31 80 ARG A O 1
ATOM 690 N N . GLN A 1 81 ? 8.039 4.300 -8.213 1.00 95.12 81 GLN A N 1
ATOM 691 C CA . GLN A 1 81 ? 8.519 3.820 -6.912 1.00 95.12 81 GLN A CA 1
ATOM 692 C C . GLN A 1 81 ? 8.480 4.918 -5.845 1.00 95.12 81 GLN A C 1
ATOM 694 O O . GLN A 1 81 ? 7.967 4.678 -4.755 1.00 95.12 81 GLN A O 1
ATOM 699 N N . ARG A 1 82 ? 8.950 6.131 -6.163 1.00 96.44 82 ARG A N 1
ATOM 700 C CA . ARG A 1 82 ? 8.886 7.277 -5.240 1.00 96.44 82 ARG A CA 1
ATOM 701 C C . ARG A 1 82 ? 7.450 7.614 -4.847 1.00 96.44 82 ARG A C 1
ATOM 703 O O . ARG A 1 82 ? 7.178 7.837 -3.674 1.00 96.44 82 ARG A O 1
ATOM 710 N N . GLU A 1 83 ? 6.532 7.599 -5.808 1.00 95.50 83 GLU A N 1
ATOM 711 C CA . GLU A 1 83 ? 5.110 7.842 -5.559 1.00 95.50 83 GLU A CA 1
ATOM 712 C C . GLU A 1 83 ? 4.481 6.762 -4.669 1.00 95.50 83 GLU A C 1
ATOM 714 O O . GLU A 1 83 ? 3.754 7.088 -3.733 1.00 95.50 83 GLU A O 1
ATOM 719 N N . LYS A 1 84 ? 4.811 5.481 -4.892 1.00 94.75 84 LYS A N 1
ATOM 720 C CA . LYS A 1 84 ? 4.373 4.384 -4.014 1.00 94.75 84 LYS A CA 1
ATOM 721 C C . LYS A 1 84 ? 4.863 4.570 -2.579 1.00 94.75 84 LYS A C 1
ATOM 723 O O . LYS A 1 84 ? 4.064 4.445 -1.658 1.00 94.75 84 LYS A O 1
ATOM 728 N N . ILE A 1 85 ? 6.141 4.903 -2.394 1.00 95.62 85 ILE A N 1
ATOM 729 C CA . ILE A 1 85 ? 6.720 5.147 -1.063 1.00 95.62 85 ILE A CA 1
ATOM 730 C C . ILE A 1 85 ? 6.029 6.340 -0.389 1.00 95.62 85 ILE A C 1
ATOM 732 O O . ILE A 1 85 ? 5.633 6.239 0.769 1.00 95.62 85 ILE A O 1
ATOM 736 N N . ALA A 1 86 ? 5.822 7.443 -1.113 1.00 96.25 86 ALA A N 1
ATOM 737 C CA . ALA A 1 86 ? 5.150 8.628 -0.580 1.00 96.25 86 ALA A CA 1
ATOM 738 C C . ALA A 1 86 ? 3.686 8.352 -0.190 1.00 96.25 86 ALA A C 1
ATOM 740 O O . ALA A 1 86 ? 3.222 8.803 0.858 1.00 96.25 86 ALA A O 1
ATOM 741 N N . ASN A 1 87 ? 2.953 7.586 -1.003 1.00 95.00 87 ASN A N 1
ATOM 742 C CA . ASN A 1 87 ? 1.578 7.194 -0.693 1.00 95.00 87 ASN A CA 1
ATOM 743 C C . ASN A 1 87 ? 1.506 6.261 0.520 1.00 95.00 87 ASN A C 1
ATOM 745 O O . ASN A 1 87 ? 0.621 6.428 1.359 1.00 95.00 87 ASN A O 1
ATOM 749 N N . GLU A 1 88 ? 2.445 5.324 0.648 1.00 94.00 88 GLU A N 1
ATOM 750 C CA . GLU A 1 88 ? 2.528 4.437 1.809 1.00 94.00 88 GLU A CA 1
ATOM 751 C C . GLU A 1 88 ? 2.829 5.224 3.092 1.00 94.00 88 GLU A C 1
ATOM 753 O O . GLU A 1 88 ? 2.160 5.035 4.106 1.00 94.00 88 GLU A O 1
ATOM 758 N N . GLN A 1 89 ? 3.762 6.179 3.035 1.00 94.25 89 GLN A N 1
ATOM 759 C CA . GLN A 1 89 ? 4.050 7.073 4.158 1.00 94.25 89 GLN A CA 1
ATOM 760 C C . GLN A 1 89 ? 2.818 7.885 4.571 1.00 94.25 89 GLN A C 1
ATOM 762 O O . GLN A 1 89 ? 2.473 7.894 5.750 1.00 94.25 89 GLN A O 1
ATOM 767 N N . ARG A 1 90 ? 2.095 8.481 3.612 1.00 94.12 90 ARG A N 1
ATOM 768 C CA . ARG A 1 90 ? 0.831 9.188 3.890 1.00 94.12 90 ARG A CA 1
ATOM 769 C C . ARG A 1 90 ? -0.227 8.279 4.510 1.00 94.12 90 ARG A C 1
ATOM 771 O O . ARG A 1 90 ? -0.996 8.725 5.357 1.00 94.12 90 ARG A O 1
ATOM 778 N N . ARG A 1 91 ? -0.302 7.013 4.089 1.00 93.44 91 ARG A N 1
ATOM 779 C CA . ARG A 1 91 ? -1.228 6.032 4.672 1.00 93.44 91 ARG A CA 1
ATOM 780 C C . ARG A 1 91 ? -0.876 5.750 6.131 1.00 93.44 91 ARG A C 1
ATOM 782 O O . ARG A 1 91 ? -1.761 5.796 6.980 1.00 93.44 91 ARG A O 1
ATOM 789 N N . LEU A 1 92 ? 0.401 5.503 6.414 1.00 93.38 92 LEU A N 1
ATOM 790 C CA . LEU A 1 92 ? 0.891 5.261 7.772 1.00 93.38 92 LEU A CA 1
ATOM 791 C C . LEU A 1 92 ? 0.713 6.485 8.675 1.00 93.38 92 LEU A C 1
ATOM 793 O O . LEU A 1 92 ? 0.356 6.331 9.838 1.00 93.38 92 LEU A O 1
ATOM 797 N N . GLU A 1 93 ? 0.926 7.691 8.154 1.00 91.12 93 GLU A N 1
ATOM 798 C CA . GLU A 1 93 ? 0.699 8.941 8.881 1.00 91.12 93 GLU A CA 1
ATOM 799 C C . GLU A 1 93 ? -0.778 9.120 9.246 1.00 91.12 93 GLU A C 1
ATOM 801 O O . GLU A 1 93 ? -1.090 9.303 10.419 1.00 91.12 93 GLU A O 1
ATOM 806 N N . ARG A 1 94 ? -1.701 8.938 8.291 1.00 88.38 94 ARG A N 1
ATOM 807 C CA . ARG A 1 94 ? -3.151 8.972 8.562 1.00 88.38 94 ARG A CA 1
ATOM 808 C C . ARG A 1 94 ? -3.580 7.934 9.593 1.00 88.38 94 ARG A C 1
ATOM 810 O O . ARG A 1 94 ? -4.428 8.222 10.430 1.00 88.38 94 ARG A O 1
ATOM 817 N N . GLU A 1 95 ? -3.011 6.733 9.537 1.00 84.38 95 GLU A N 1
ATOM 818 C CA . GLU A 1 95 ? -3.309 5.681 10.511 1.00 84.38 95 GLU A CA 1
ATOM 819 C C . GLU A 1 95 ? -2.784 6.051 11.904 1.00 84.38 95 GLU A C 1
ATOM 821 O O . GLU A 1 95 ? -3.503 5.916 12.893 1.00 84.38 95 GLU A O 1
ATOM 826 N N . ARG A 1 96 ? -1.565 6.599 11.990 1.00 81.94 96 ARG A N 1
ATOM 827 C CA . ARG A 1 96 ? -1.004 7.123 13.243 1.00 81.94 96 ARG A CA 1
ATOM 828 C C . ARG A 1 96 ? -1.840 8.263 13.804 1.00 81.94 96 ARG A C 1
ATOM 830 O O . ARG A 1 96 ? -2.087 8.268 15.003 1.00 81.94 96 ARG A O 1
ATOM 837 N N . GLU A 1 97 ? -2.299 9.189 12.967 1.00 78.44 97 GLU A N 1
ATOM 838 C CA . GLU A 1 97 ? -3.202 10.266 13.374 1.00 78.44 97 GLU A CA 1
ATOM 839 C C . GLU A 1 97 ? -4.553 9.727 13.841 1.00 78.44 97 GLU A C 1
ATOM 841 O O . GLU A 1 97 ? -5.066 10.187 14.856 1.00 78.44 97 GLU A O 1
ATOM 846 N N . ARG A 1 98 ? -5.132 8.737 13.148 1.00 76.06 98 ARG A N 1
ATOM 847 C CA . ARG A 1 98 ? -6.391 8.103 13.564 1.00 76.06 98 ARG A CA 1
ATOM 848 C C . ARG A 1 98 ? -6.240 7.451 14.930 1.00 76.06 98 ARG A C 1
ATOM 850 O O . ARG A 1 98 ? -7.072 7.678 15.802 1.00 76.06 98 ARG A O 1
ATOM 857 N N . ILE A 1 99 ? -5.158 6.698 15.124 1.00 71.75 99 ILE A N 1
ATOM 858 C CA . ILE A 1 99 ? -4.818 6.105 16.415 1.00 71.75 99 ILE A CA 1
ATOM 859 C C . ILE A 1 99 ? -4.620 7.221 17.445 1.00 71.75 99 ILE A C 1
ATOM 861 O O . ILE A 1 99 ? -5.236 7.175 18.495 1.00 71.75 99 ILE A O 1
ATOM 865 N N . ALA A 1 100 ? -3.840 8.264 17.159 1.00 71.06 100 ALA A N 1
ATOM 866 C CA . ALA A 1 100 ? -3.621 9.374 18.088 1.00 71.06 100 ALA A CA 1
ATOM 867 C C . ALA A 1 100 ? -4.925 10.093 18.479 1.00 71.06 100 ALA A C 1
ATOM 869 O O . ALA A 1 100 ? -5.117 10.399 19.650 1.00 71.06 100 ALA A O 1
ATOM 870 N N . ARG A 1 101 ? -5.854 10.296 17.536 1.00 65.12 101 ARG A N 1
ATOM 871 C CA . ARG A 1 101 ? -7.189 10.852 17.808 1.00 65.12 101 ARG A CA 1
ATOM 872 C C . ARG A 1 101 ? -8.041 9.921 18.662 1.00 65.12 101 ARG A C 1
ATOM 874 O O . ARG A 1 101 ? -8.700 10.401 19.570 1.00 65.12 101 ARG A O 1
ATOM 881 N N . GLN A 1 102 ? -7.995 8.612 18.409 1.00 61.66 102 GLN A N 1
ATOM 882 C CA . GLN A 1 102 ? -8.639 7.614 19.272 1.00 61.66 102 GLN A CA 1
ATOM 883 C C . GLN A 1 102 ? -8.025 7.586 20.679 1.00 61.66 102 GLN A C 1
ATOM 885 O O . GLN A 1 102 ? -8.718 7.281 21.643 1.00 61.66 102 GLN A O 1
ATOM 890 N N . LYS A 1 103 ? -6.733 7.915 20.800 1.00 61.69 103 LYS A N 1
ATOM 891 C CA . LYS A 1 103 ? -6.007 7.989 22.072 1.00 61.69 103 LYS A CA 1
ATOM 892 C C . LYS A 1 103 ? -6.255 9.287 22.845 1.00 61.69 103 LYS A C 1
ATOM 894 O O . LYS A 1 103 ? -6.045 9.317 24.053 1.00 61.69 103 LYS A O 1
ATOM 899 N N . MET A 1 104 ? -6.665 10.362 22.177 1.00 65.94 104 MET A N 1
ATOM 900 C CA . MET A 1 104 ? -7.047 11.595 22.857 1.00 65.94 104 MET A CA 1
ATOM 901 C C . MET A 1 104 ? -8.467 11.449 23.398 1.00 65.94 104 MET A C 1
ATOM 903 O O . MET A 1 104 ? -9.403 11.169 22.649 1.00 65.94 104 MET A O 1
ATOM 907 N N . ILE A 1 105 ? -8.635 11.665 24.703 1.00 73.44 105 ILE A N 1
ATOM 908 C CA . ILE A 1 105 ? -9.955 11.767 25.329 1.00 73.44 105 ILE A CA 1
ATOM 909 C C . ILE A 1 105 ? -10.598 13.063 24.847 1.00 73.44 105 ILE A C 1
ATOM 911 O O . ILE A 1 105 ? -10.441 14.134 25.426 1.00 73.44 105 ILE A O 1
ATOM 915 N N . THR A 1 106 ? -11.280 12.962 23.718 1.00 80.88 106 THR A N 1
ATOM 916 C CA . THR A 1 106 ? -12.097 14.038 23.175 1.00 80.88 106 THR A CA 1
ATOM 917 C C . THR A 1 106 ? -13.478 14.005 23.835 1.00 80.88 106 THR A C 1
ATOM 919 O O . THR A 1 106 ? -13.950 12.931 24.234 1.00 80.88 106 THR A O 1
ATOM 922 N N . PRO A 1 107 ? -14.172 15.150 23.950 1.00 84.38 107 PRO A N 1
ATOM 923 C CA . PRO A 1 107 ? -15.569 15.174 24.375 1.00 84.38 107 PRO A CA 1
ATOM 924 C C . PRO A 1 107 ? -16.439 14.203 23.567 1.00 84.38 107 PRO A C 1
ATOM 926 O O . PRO A 1 107 ? -17.324 13.556 24.123 1.00 84.38 107 PRO A O 1
ATOM 929 N N . GLU A 1 108 ? -16.165 14.054 22.272 1.00 85.25 108 GLU A N 1
ATOM 930 C CA . GLU A 1 108 ? -16.807 13.096 21.375 1.00 85.25 108 GLU A CA 1
ATOM 931 C C . GLU A 1 108 ? -16.588 11.649 21.838 1.00 85.25 108 GLU A C 1
ATOM 933 O O . GLU A 1 108 ? -17.564 10.915 21.985 1.00 85.25 108 GLU A O 1
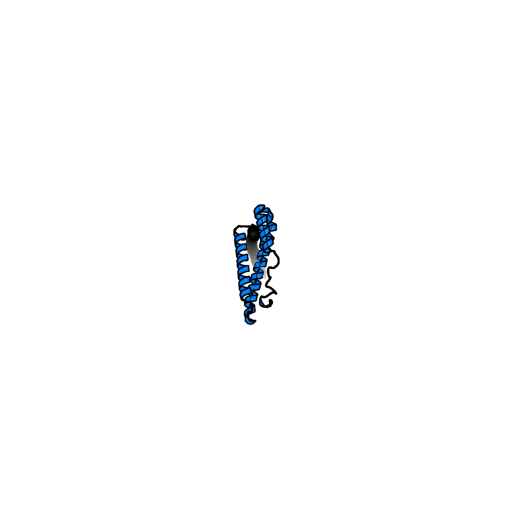ATOM 938 N N . ALA A 1 109 ? -15.355 11.258 22.175 1.00 85.06 109 ALA A N 1
ATOM 939 C CA . ALA A 1 109 ? -15.052 9.915 22.674 1.00 85.06 109 ALA A CA 1
ATOM 940 C C . ALA A 1 109 ? -15.799 9.584 23.981 1.00 85.06 109 ALA A C 1
ATOM 942 O O . ALA A 1 109 ? -16.260 8.454 24.167 1.00 85.06 109 ALA A O 1
ATOM 943 N N . LEU A 1 110 ? -15.979 10.568 24.872 1.00 88.12 110 LEU A N 1
ATOM 944 C CA . LEU A 1 110 ? -16.788 10.405 26.087 1.00 88.12 110 LEU A CA 1
ATOM 945 C C . LEU A 1 110 ? -18.283 10.242 25.773 1.00 88.12 110 LEU A C 1
ATOM 947 O O . LEU A 1 110 ? -18.973 9.459 26.432 1.00 88.12 110 LEU A O 1
ATOM 951 N N . ARG A 1 111 ? -18.801 10.957 24.763 1.00 90.81 111 ARG A N 1
ATOM 952 C CA . ARG A 1 111 ? -20.190 10.789 24.299 1.00 90.81 111 ARG A CA 1
ATOM 953 C C . ARG A 1 111 ? -20.402 9.395 23.716 1.00 90.81 111 ARG A C 1
ATOM 955 O O . ARG A 1 111 ? -21.355 8.735 24.119 1.00 90.81 111 ARG A O 1
ATOM 962 N N . GLU A 1 112 ? -19.492 8.939 22.861 1.00 91.06 112 GLU A N 1
ATOM 963 C CA . GLU A 1 112 ? -19.530 7.592 22.287 1.00 91.06 112 GLU A CA 1
ATOM 964 C C . GLU A 1 112 ? -19.477 6.509 23.367 1.00 91.06 112 GLU A C 1
ATOM 966 O O . GLU A 1 112 ? -20.270 5.572 23.329 1.00 91.06 112 GLU A O 1
ATOM 971 N N . LEU A 1 113 ? -18.602 6.648 24.374 1.00 92.00 113 LEU A N 1
ATOM 972 C CA . LEU A 1 113 ? -18.539 5.703 25.492 1.00 92.00 113 LEU A CA 1
ATOM 973 C C . LEU A 1 113 ? -19.882 5.616 26.230 1.00 92.00 113 LEU A C 1
ATOM 975 O O . LEU A 1 113 ? -20.352 4.526 26.553 1.00 92.00 113 LEU A O 1
ATOM 979 N N . ARG A 1 114 ? -20.531 6.756 26.480 1.00 93.88 114 ARG A N 1
ATOM 980 C CA . ARG A 1 114 ? -21.862 6.789 27.098 1.00 93.88 114 ARG A CA 1
ATOM 981 C C . ARG A 1 114 ? -22.915 6.096 26.231 1.00 93.88 114 ARG A C 1
ATOM 983 O O . ARG A 1 114 ? -23.794 5.428 26.777 1.00 93.88 114 ARG A O 1
ATOM 990 N N . ASP A 1 115 ? -22.840 6.237 24.914 1.00 96.44 115 ASP A N 1
ATOM 991 C CA . ASP A 1 115 ? -23.782 5.594 23.998 1.00 96.44 115 ASP A CA 1
ATOM 992 C C . ASP A 1 115 ? -23.531 4.080 23.885 1.00 96.44 115 ASP A C 1
ATOM 994 O O . ASP A 1 115 ? -24.494 3.310 23.860 1.00 96.44 115 ASP A O 1
ATOM 998 N N . LEU A 1 116 ? -22.273 3.627 23.956 1.00 95.69 116 LEU A N 1
ATOM 999 C CA . LEU A 1 116 ? -21.931 2.206 24.112 1.00 95.69 116 LEU A CA 1
ATOM 1000 C C . LEU A 1 116 ? -22.523 1.630 25.403 1.00 95.69 116 LEU A C 1
ATOM 1002 O O . LEU A 1 116 ? -23.173 0.587 25.366 1.00 95.69 116 LEU A O 1
ATOM 1006 N N . ILE A 1 117 ? -22.370 2.333 26.532 1.00 94.56 117 ILE A N 1
ATOM 1007 C CA . ILE A 1 117 ? -22.938 1.913 27.823 1.00 94.56 117 ILE A CA 1
ATOM 1008 C C . ILE A 1 117 ? -24.463 1.780 27.724 1.00 94.56 117 ILE A C 1
ATOM 1010 O O . ILE A 1 117 ? -25.019 0.758 28.121 1.00 94.56 117 ILE A O 1
ATOM 1014 N N . ARG A 1 118 ? -25.152 2.777 27.154 1.00 96.62 118 ARG A N 1
ATOM 1015 C CA . ARG A 1 118 ? -26.609 2.719 26.936 1.00 96.62 118 ARG A CA 1
ATOM 1016 C C . ARG A 1 118 ? -27.013 1.544 26.053 1.00 96.62 118 ARG A C 1
ATOM 1018 O O . ARG A 1 118 ? -27.958 0.837 26.390 1.00 96.62 118 ARG A O 1
ATOM 1025 N N . THR A 1 119 ? -26.287 1.324 24.959 1.00 97.06 119 THR A N 1
ATOM 1026 C CA . THR A 1 119 ? -26.549 0.222 24.025 1.00 97.06 119 THR A CA 1
ATOM 1027 C C . THR A 1 119 ? -26.370 -1.130 24.708 1.00 97.06 119 THR A C 1
ATOM 1029 O O . THR A 1 119 ? -27.207 -2.013 24.534 1.00 97.06 119 THR A O 1
ATOM 1032 N N . ARG A 1 120 ? -25.329 -1.287 25.537 1.00 95.94 120 ARG A N 1
ATOM 1033 C CA . ARG A 1 120 ? -25.121 -2.496 26.343 1.00 95.94 120 ARG A CA 1
ATOM 1034 C C . ARG A 1 120 ? -26.300 -2.745 27.279 1.00 95.94 120 ARG A C 1
ATOM 1036 O O . ARG A 1 120 ? -26.860 -3.833 27.245 1.00 95.94 120 ARG A O 1
ATOM 1043 N N . TYR A 1 121 ? -26.723 -1.737 28.044 1.00 95.44 121 TYR A N 1
ATOM 1044 C CA . TYR A 1 121 ? -27.885 -1.864 28.930 1.00 95.44 121 TYR A CA 1
ATOM 1045 C C . TYR A 1 121 ? -29.165 -2.221 28.172 1.00 95.44 121 TYR A C 1
ATOM 1047 O O . TYR A 1 121 ? -29.931 -3.066 28.627 1.00 95.44 121 TYR A O 1
ATOM 1055 N N . GLN A 1 122 ? -29.399 -1.608 27.010 1.00 97.56 122 GLN A N 1
ATOM 1056 C CA . GLN A 1 122 ? -30.550 -1.942 26.177 1.00 97.56 122 GLN A CA 1
ATOM 1057 C C . GLN A 1 122 ? -30.505 -3.409 25.729 1.00 97.56 122 GLN A C 1
ATOM 1059 O O . GLN A 1 122 ? -31.508 -4.110 25.852 1.00 97.56 122 GLN A O 1
ATOM 1064 N N . LEU A 1 123 ? -29.349 -3.889 25.261 1.00 96.50 123 LEU A N 1
ATOM 1065 C CA . LEU A 1 123 ? -29.177 -5.292 24.886 1.00 96.50 123 LEU A CA 1
ATOM 1066 C C . LEU A 1 123 ? -29.370 -6.227 26.080 1.00 96.50 123 LEU A C 1
ATOM 1068 O O . LEU A 1 123 ? -30.036 -7.244 25.927 1.00 96.50 123 LEU A O 1
ATOM 1072 N N . ASP A 1 124 ? -28.856 -5.880 27.261 1.00 94.94 124 ASP A N 1
ATOM 1073 C CA . ASP A 1 124 ? -29.040 -6.676 28.479 1.00 94.94 124 ASP A CA 1
ATOM 1074 C C . ASP A 1 124 ? -30.530 -6.821 28.828 1.00 94.94 124 ASP A C 1
ATOM 1076 O O . ASP A 1 124 ? -30.996 -7.925 29.113 1.00 94.94 124 ASP A O 1
ATOM 1080 N N . VAL A 1 125 ? -31.301 -5.730 28.742 1.00 95.50 125 VAL A N 1
ATOM 1081 C CA . VAL A 1 125 ? -32.757 -5.744 28.962 1.00 95.50 125 VAL A CA 1
ATOM 1082 C C . VAL A 1 125 ? -33.472 -6.582 27.900 1.00 95.50 125 VAL A C 1
ATOM 1084 O O . VAL A 1 125 ? -34.332 -7.395 28.239 1.00 95.50 125 VAL A O 1
ATOM 1087 N N . GLU A 1 126 ? -33.114 -6.424 26.624 1.00 95.50 126 GLU A N 1
ATOM 1088 C CA . GLU A 1 126 ? -33.681 -7.214 25.526 1.00 95.50 126 GLU A CA 1
ATOM 1089 C C . GLU A 1 126 ? -33.400 -8.713 25.703 1.00 95.50 126 GLU A C 1
ATOM 1091 O O . GLU A 1 126 ? -34.325 -9.522 25.638 1.00 95.50 126 GLU A O 1
ATOM 1096 N N . ILE A 1 127 ? -32.151 -9.096 25.980 1.00 94.69 127 ILE A N 1
ATOM 1097 C CA . ILE A 1 127 ? -31.758 -10.484 26.253 1.00 94.69 127 ILE A CA 1
ATOM 1098 C C . ILE A 1 127 ? -32.533 -11.028 27.457 1.00 94.69 127 ILE A C 1
ATOM 1100 O O . ILE A 1 127 ? -33.067 -12.137 27.391 1.00 94.69 127 ILE A O 1
ATOM 1104 N N . TRP A 1 128 ? -32.647 -10.246 28.535 1.00 92.88 128 TRP A N 1
ATOM 1105 C CA . TRP A 1 128 ? -33.385 -10.648 29.730 1.00 92.88 128 TRP A CA 1
ATOM 1106 C C . TRP A 1 128 ? -34.878 -10.852 29.456 1.00 92.88 128 TRP A C 1
ATOM 1108 O O . TRP A 1 128 ? -35.455 -11.849 29.885 1.00 92.88 128 TRP A O 1
ATOM 1118 N N . SER A 1 129 ? -35.505 -9.960 28.686 1.00 92.38 129 SER A N 1
ATOM 1119 C CA . SER A 1 129 ? -36.914 -10.088 28.278 1.00 92.38 129 SER A CA 1
ATOM 1120 C C . SER A 1 129 ? -37.195 -11.343 27.447 1.00 92.38 129 SER A C 1
ATOM 1122 O O . SER A 1 129 ? -38.322 -11.832 27.415 1.00 92.38 129 SER A O 1
ATOM 1124 N N . LEU A 1 130 ? -36.159 -11.903 26.815 1.00 91.38 130 LEU A N 1
ATOM 1125 C CA . LEU A 1 130 ? -36.220 -13.139 26.041 1.00 91.38 130 LEU A CA 1
ATOM 1126 C C . LEU A 1 130 ? -35.941 -14.380 26.912 1.00 91.38 130 LEU A C 1
ATOM 1128 O O . LEU A 1 130 ? -35.764 -15.488 26.387 1.00 91.38 130 LEU A O 1
ATOM 1132 N N . LYS A 1 131 ? -35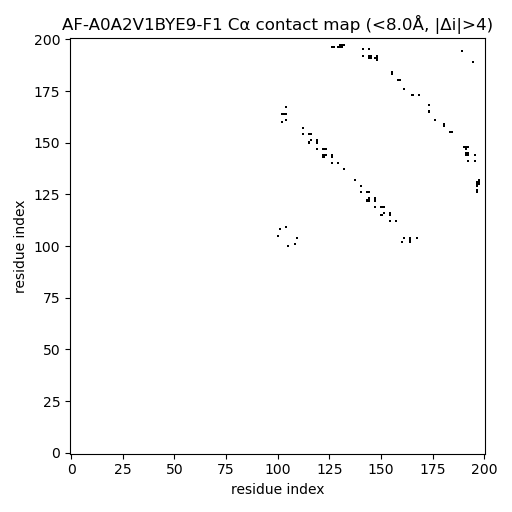.938 -14.242 28.245 1.00 88.75 131 LYS A N 1
ATOM 1133 C CA . LYS A 1 131 ? -35.901 -15.377 29.174 1.00 88.75 131 LYS A CA 1
ATOM 1134 C C . LYS A 1 131 ? -37.090 -16.308 28.908 1.00 88.75 131 LYS A C 1
ATOM 1136 O O . LYS A 1 131 ? -38.236 -15.883 28.829 1.00 88.75 131 LYS A O 1
ATOM 1141 N N . GLY A 1 132 ? -36.809 -17.601 28.735 1.00 86.00 132 GLY A N 1
ATOM 1142 C CA . GLY A 1 132 ? -37.825 -18.610 28.395 1.00 86.00 132 GLY A CA 1
ATOM 1143 C C . GLY A 1 132 ? -38.083 -18.798 26.893 1.00 86.00 132 GLY A C 1
ATOM 1144 O O . GLY A 1 132 ? -38.954 -19.579 26.511 1.00 86.00 132 GLY A O 1
ATOM 1145 N N . THR A 1 133 ? -37.305 -18.141 26.027 1.00 88.69 133 THR A N 1
ATOM 1146 C CA . THR A 1 133 ? -37.386 -18.337 24.574 1.00 88.69 133 THR A CA 1
ATOM 1147 C C . THR A 1 133 ? -37.188 -19.811 24.184 1.00 88.69 133 THR A C 1
ATOM 1149 O O . THR A 1 133 ? -36.237 -20.480 24.609 1.00 88.69 133 THR A O 1
ATOM 1152 N N . ARG A 1 134 ? -38.101 -20.328 23.348 1.00 87.50 134 ARG A N 1
ATOM 1153 C CA . ARG A 1 134 ? -38.070 -21.713 22.845 1.00 87.50 134 ARG A CA 1
ATOM 1154 C C . ARG A 1 134 ? -36.820 -21.964 21.998 1.00 87.50 134 ARG A C 1
ATOM 1156 O O . ARG A 1 134 ? -36.329 -21.056 21.334 1.00 87.50 134 ARG A O 1
ATOM 1163 N N . GLY A 1 135 ? -36.357 -23.218 21.980 1.00 88.50 135 GLY A N 1
ATOM 1164 C CA . GLY A 1 135 ? -35.149 -23.669 21.270 1.00 88.50 135 GLY A CA 1
ATOM 1165 C C . GLY A 1 135 ? -34.917 -23.038 19.886 1.00 88.50 135 GLY A C 1
ATOM 1166 O O . GLY A 1 135 ? -33.840 -22.484 19.680 1.00 88.50 135 GLY A O 1
ATOM 1167 N N . PRO A 1 136 ? -35.915 -23.021 18.980 1.00 92.19 136 PRO A N 1
ATOM 1168 C CA . PRO A 1 136 ? -35.756 -22.469 17.631 1.00 92.19 136 PRO A CA 1
ATOM 1169 C C . PRO A 1 136 ? -35.408 -20.975 17.567 1.00 92.19 136 PRO A C 1
ATOM 1171 O O . PRO A 1 136 ? -34.752 -20.544 16.628 1.00 92.19 136 PRO A O 1
ATOM 1174 N N . ASN A 1 137 ? -35.812 -20.187 18.566 1.00 89.12 137 ASN A N 1
ATOM 1175 C CA . ASN A 1 137 ? -35.596 -18.736 18.602 1.00 89.12 137 ASN A CA 1
ATOM 1176 C C . ASN A 1 137 ? -34.318 -18.347 19.369 1.00 89.12 137 ASN A C 1
ATOM 1178 O O . ASN A 1 137 ? -33.934 -17.178 19.380 1.00 89.12 137 ASN A O 1
ATOM 1182 N N . ARG A 1 138 ? -33.634 -19.313 20.000 1.00 91.62 138 ARG A N 1
ATOM 1183 C CA . ARG A 1 138 ? -32.378 -19.076 20.732 1.00 91.62 138 ARG A CA 1
ATOM 1184 C C . ARG A 1 138 ? -31.254 -18.479 19.879 1.00 91.62 138 ARG A C 1
ATOM 1186 O O . ARG A 1 138 ? -30.562 -17.628 20.427 1.00 91.62 138 ARG A O 1
ATOM 1193 N N . PRO A 1 139 ? -31.068 -18.832 18.589 1.00 94.31 139 PRO A N 1
ATOM 1194 C CA . PRO A 1 139 ? -30.012 -18.233 17.771 1.00 94.31 139 PRO A CA 1
ATOM 1195 C C . PRO A 1 139 ? -30.068 -16.700 17.736 1.00 94.31 139 PRO A C 1
ATOM 1197 O O . PRO A 1 139 ? -29.039 -16.049 17.847 1.00 94.31 139 PRO A O 1
ATOM 1200 N N . ILE A 1 140 ? -31.272 -16.116 17.693 1.00 92.94 140 ILE A N 1
ATOM 1201 C CA . ILE A 1 140 ? -31.458 -14.656 17.704 1.00 92.94 140 ILE A CA 1
ATOM 1202 C C . ILE A 1 140 ? -30.978 -14.052 19.031 1.00 92.94 140 ILE A C 1
ATOM 1204 O O . ILE A 1 140 ? -30.351 -12.993 19.047 1.00 92.94 140 ILE A O 1
ATOM 1208 N N . VAL A 1 141 ? -31.265 -14.726 20.149 1.00 93.94 141 VAL A N 1
ATOM 1209 C CA . VAL A 1 141 ? -30.807 -14.299 21.478 1.00 93.94 141 VAL A CA 1
ATOM 1210 C C . VAL A 1 141 ? -29.286 -14.404 21.571 1.00 93.94 141 VAL A C 1
ATOM 1212 O O . VAL A 1 141 ? -28.658 -13.472 22.054 1.00 93.94 141 VAL A O 1
ATOM 1215 N N . ILE A 1 142 ? -28.690 -15.480 21.045 1.00 94.12 142 ILE A N 1
ATOM 1216 C CA . ILE A 1 142 ? -27.233 -15.684 21.025 1.00 94.12 142 ILE A CA 1
ATOM 1217 C C . ILE A 1 142 ? -26.533 -14.545 20.277 1.00 94.12 142 ILE A C 1
ATOM 1219 O O . ILE A 1 142 ? -25.616 -13.948 20.825 1.00 94.12 142 ILE A O 1
ATOM 1223 N N . THR A 1 143 ? -27.014 -14.148 19.097 1.00 95.50 143 THR A N 1
ATOM 1224 C CA . THR A 1 143 ? -26.426 -13.010 18.369 1.00 95.50 143 THR A CA 1
ATOM 1225 C C . THR A 1 143 ? -26.503 -11.701 19.166 1.00 95.50 143 THR A C 1
ATOM 1227 O O . THR A 1 143 ? -25.584 -10.884 19.125 1.00 95.50 143 THR A O 1
ATOM 1230 N N . LYS A 1 144 ? -27.590 -11.476 19.920 1.00 95.69 144 LYS A N 1
ATOM 1231 C CA . LYS A 1 144 ? -27.696 -10.309 20.814 1.00 95.69 144 LYS A CA 1
ATOM 1232 C C . LYS A 1 144 ? -26.712 -10.397 21.981 1.00 95.69 144 LYS A C 1
ATOM 1234 O O . LYS A 1 144 ? -26.131 -9.379 22.340 1.00 95.69 144 LYS A O 1
ATOM 1239 N N . MET A 1 145 ? -26.526 -11.591 22.541 1.00 94.81 145 MET A N 1
ATOM 1240 C CA . MET A 1 145 ? -25.574 -11.871 23.620 1.00 94.81 145 MET A CA 1
ATOM 1241 C C . MET A 1 145 ? -24.131 -11.612 23.182 1.00 94.81 145 MET A C 1
ATOM 1243 O O . MET A 1 145 ? -23.427 -10.870 23.856 1.00 94.81 145 MET A O 1
ATOM 1247 N N . GLU A 1 146 ? -23.727 -12.147 22.028 1.00 95.56 146 GLU A N 1
ATOM 1248 C CA . GLU A 1 146 ? -22.404 -11.909 21.434 1.00 95.56 146 GLU A CA 1
ATOM 1249 C C . GLU A 1 146 ? -22.164 -10.412 21.228 1.00 95.56 146 GLU A C 1
ATOM 1251 O O . GLU A 1 146 ? -21.185 -9.864 21.725 1.00 95.56 146 GLU A O 1
ATOM 1256 N N . LYS A 1 147 ? -23.124 -9.713 20.608 1.00 96.25 147 LYS A N 1
ATOM 1257 C CA . LYS A 1 147 ? -23.030 -8.263 20.407 1.00 96.25 147 LYS A CA 1
ATOM 1258 C C . LYS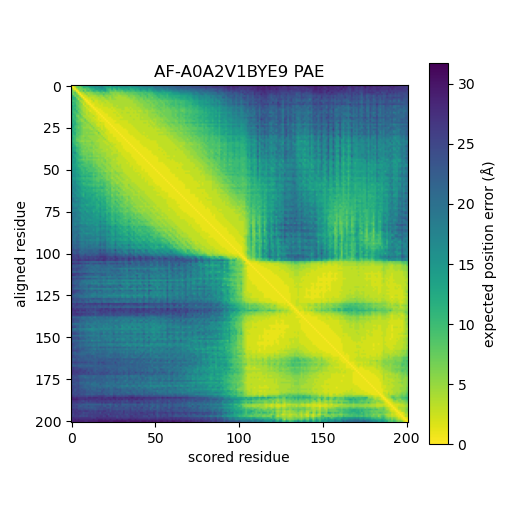 A 1 147 ? -22.922 -7.491 21.723 1.00 96.25 147 LYS A C 1
ATOM 1260 O O . LYS A 1 147 ? -22.204 -6.496 21.796 1.00 96.25 147 LYS A O 1
ATOM 1265 N N . ALA A 1 148 ? -23.666 -7.898 22.749 1.00 96.19 148 ALA A N 1
ATOM 1266 C CA . ALA A 1 148 ? -23.578 -7.270 24.057 1.00 96.19 148 ALA A CA 1
ATOM 1267 C C . ALA A 1 148 ? -22.170 -7.449 24.637 1.00 96.19 148 ALA A C 1
ATOM 1269 O O . ALA A 1 148 ? -21.601 -6.487 25.158 1.00 96.19 148 ALA A O 1
ATOM 1270 N N . ASP A 1 149 ? -21.604 -8.653 24.559 1.00 94.88 149 ASP A N 1
ATOM 1271 C CA . ASP A 1 149 ? -20.270 -8.965 25.082 1.00 94.88 149 ASP A CA 1
ATOM 1272 C C . ASP A 1 149 ? -19.164 -8.226 24.322 1.00 94.88 149 ASP A C 1
ATOM 1274 O O . ASP A 1 149 ? -18.294 -7.638 24.965 1.00 94.88 149 ASP A O 1
ATOM 1278 N N . ASP A 1 150 ? -19.260 -8.127 22.995 1.00 95.88 150 ASP A N 1
ATOM 1279 C CA . ASP A 1 150 ? -18.353 -7.316 22.175 1.00 95.88 150 ASP A CA 1
ATOM 1280 C C . ASP A 1 150 ? -18.361 -5.842 22.608 1.00 95.88 150 ASP A C 1
ATOM 1282 O O . ASP A 1 150 ? -17.307 -5.233 22.803 1.00 95.88 150 ASP A O 1
ATOM 1286 N N . ILE A 1 151 ? -19.550 -5.268 22.834 1.00 95.94 151 ILE A N 1
ATOM 1287 C CA . ILE A 1 151 ? -19.689 -3.885 23.318 1.00 95.94 151 ILE A CA 1
ATOM 1288 C C . ILE A 1 151 ? -19.076 -3.726 24.713 1.00 95.94 151 ILE A C 1
ATOM 1290 O O . ILE A 1 151 ? -18.448 -2.705 24.998 1.00 95.94 151 ILE A O 1
ATOM 1294 N N . LEU A 1 152 ? -19.252 -4.706 25.604 1.00 94.94 152 LEU A N 1
ATOM 1295 C CA . LEU A 1 152 ? -18.670 -4.642 26.944 1.00 94.94 152 LEU A CA 1
ATOM 1296 C C . LEU A 1 152 ? -17.139 -4.682 26.887 1.00 94.94 152 LEU A C 1
ATOM 1298 O O . LEU A 1 152 ? -16.489 -3.899 27.582 1.00 94.94 152 LEU A O 1
ATOM 1302 N N . MET A 1 153 ? -16.571 -5.527 26.025 1.00 94.62 153 MET A N 1
ATOM 1303 C CA . MET A 1 153 ? -15.131 -5.558 25.778 1.00 94.62 153 MET A CA 1
ATOM 1304 C C . MET A 1 153 ? -14.626 -4.226 25.218 1.00 94.62 153 MET A C 1
ATOM 1306 O O . MET A 1 153 ? -13.628 -3.706 25.711 1.00 94.62 153 MET A O 1
ATOM 1310 N N . GLU A 1 154 ? -15.339 -3.617 24.266 1.00 93.88 154 GLU A N 1
ATOM 1311 C CA . GLU A 1 154 ? -14.982 -2.295 23.739 1.00 93.88 154 GLU A CA 1
ATOM 1312 C C . GLU A 1 154 ? -14.997 -1.213 24.836 1.00 93.88 154 GLU A C 1
ATOM 1314 O O . GLU A 1 154 ? -14.071 -0.401 24.922 1.00 93.88 154 GLU A O 1
ATOM 1319 N N . ILE A 1 155 ? -16.009 -1.222 25.714 1.00 94.00 155 ILE A N 1
ATOM 1320 C CA . ILE A 1 155 ? -16.083 -0.326 26.879 1.00 94.00 155 ILE A CA 1
ATOM 1321 C C . ILE A 1 155 ? -14.854 -0.516 27.779 1.00 94.00 155 ILE A C 1
ATOM 1323 O O . ILE A 1 155 ? -14.233 0.475 28.172 1.00 94.00 155 ILE A O 1
ATOM 1327 N N . TYR A 1 156 ? -14.480 -1.761 28.092 1.00 93.69 156 TYR A N 1
ATOM 1328 C CA . TYR A 1 156 ? -13.302 -2.051 28.913 1.00 93.69 156 TYR A CA 1
ATOM 1329 C C . TYR A 1 156 ? -12.014 -1.561 28.266 1.00 93.69 156 TYR A C 1
ATOM 1331 O O . TYR A 1 156 ? -11.255 -0.855 28.925 1.00 93.69 156 TYR A O 1
ATOM 1339 N N . THR A 1 157 ? -11.800 -1.839 26.980 1.00 91.31 157 THR A N 1
ATOM 1340 C CA . THR A 1 157 ? -10.610 -1.378 26.258 1.00 91.31 157 THR A CA 1
ATOM 1341 C C . THR A 1 157 ? -10.502 0.149 26.246 1.00 91.31 157 THR A C 1
ATOM 1343 O O . THR A 1 157 ? -9.427 0.691 26.503 1.00 91.31 157 THR A O 1
ATOM 1346 N N . ARG A 1 158 ? -11.607 0.870 25.996 1.00 90.81 158 ARG A N 1
ATOM 1347 C CA . ARG A 1 158 ? -11.613 2.347 26.001 1.00 90.81 158 ARG A CA 1
ATOM 1348 C C . ARG A 1 158 ? -11.237 2.916 27.369 1.00 90.81 158 ARG A C 1
ATOM 1350 O O . ARG A 1 158 ? -10.472 3.872 27.448 1.00 90.81 158 ARG A O 1
ATOM 1357 N N . VAL A 1 159 ? -11.773 2.330 28.435 1.00 91.56 159 VAL A N 1
ATOM 1358 C CA . VAL A 1 159 ? -11.541 2.779 29.813 1.00 91.56 159 VAL A CA 1
ATOM 1359 C C . VAL A 1 159 ? -10.148 2.388 30.314 1.00 91.56 159 VAL A C 1
ATOM 1361 O O . VAL A 1 159 ? -9.521 3.147 31.048 1.00 91.56 159 VAL A O 1
ATOM 1364 N N . GLU A 1 160 ? -9.629 1.229 29.916 1.00 90.69 160 GLU A N 1
ATOM 1365 C CA . GLU A 1 160 ? -8.251 0.825 30.204 1.00 90.69 160 GLU A CA 1
ATOM 1366 C C . GLU A 1 160 ? -7.255 1.797 29.567 1.00 90.69 160 GLU A C 1
ATOM 1368 O O . GLU A 1 160 ? -6.304 2.232 30.218 1.00 90.69 160 GLU A O 1
ATOM 1373 N N . PHE A 1 161 ? -7.543 2.243 28.341 1.00 87.94 161 PHE A N 1
ATOM 1374 C CA . PHE A 1 161 ? -6.712 3.213 27.641 1.00 87.94 161 PHE A CA 1
ATOM 1375 C C . PHE A 1 161 ? -6.593 4.562 28.373 1.00 87.94 161 PHE A C 1
ATOM 1377 O O . PHE A 1 161 ? -5.581 5.249 28.222 1.00 87.94 161 PHE A O 1
ATOM 1384 N N . TRP A 1 162 ? -7.564 4.930 29.218 1.00 89.69 162 TRP A N 1
ATOM 1385 C CA . TRP A 1 162 ? -7.510 6.183 29.975 1.00 89.69 162 TRP A CA 1
ATOM 1386 C C . TRP A 1 162 ? -6.247 6.313 30.835 1.00 89.69 162 TRP A C 1
ATOM 1388 O O . TRP A 1 162 ? -5.735 7.425 30.962 1.00 89.69 162 TRP A O 1
ATOM 1398 N N . GLU A 1 163 ? -5.698 5.206 31.351 1.00 86.75 163 GLU A N 1
ATOM 1399 C CA . GLU A 1 163 ? -4.444 5.199 32.126 1.00 86.75 163 GLU A CA 1
ATOM 1400 C C . GLU A 1 163 ? -3.222 5.570 31.298 1.00 86.75 163 GLU A C 1
ATOM 1402 O O . GLU A 1 163 ? -2.390 6.352 31.755 1.00 86.75 163 GLU A O 1
ATOM 1407 N N . ALA A 1 164 ? -3.142 5.095 30.053 1.00 85.31 164 ALA A N 1
ATOM 1408 C CA . ALA A 1 164 ? -2.069 5.484 29.138 1.00 85.31 164 ALA A CA 1
ATOM 1409 C C . ALA A 1 164 ? -2.102 6.991 28.816 1.00 85.31 164 ALA A C 1
ATOM 1411 O O . ALA A 1 164 ? -1.092 7.571 28.424 1.00 85.31 164 ALA A O 1
ATOM 1412 N N . SER A 1 165 ? -3.262 7.620 29.001 1.00 83.69 165 SER A N 1
ATOM 1413 C CA . SER A 1 165 ? -3.507 9.049 28.812 1.00 83.69 165 SER A CA 1
ATOM 1414 C C . SER A 1 165 ? -3.682 9.831 30.119 1.00 83.69 165 SER A C 1
ATOM 1416 O O . SER A 1 165 ? -4.173 10.955 30.074 1.00 83.69 165 SER A O 1
ATOM 1418 N N . ALA A 1 166 ? -3.290 9.282 31.277 1.00 86.44 166 ALA A N 1
ATOM 1419 C CA . ALA A 1 166 ? -3.487 9.924 32.583 1.00 86.44 166 ALA A CA 1
ATOM 1420 C C . ALA A 1 166 ? -2.910 11.354 32.650 1.00 86.44 166 ALA A C 1
ATOM 1422 O O . ALA A 1 166 ? -3.494 12.228 33.280 1.00 86.44 166 ALA A O 1
ATOM 1423 N N . SER A 1 167 ? -1.809 11.616 31.936 1.00 85.69 167 SER A N 1
ATOM 1424 C CA . SER A 1 167 ? -1.165 12.935 31.856 1.00 85.69 167 SER A CA 1
ATOM 1425 C C . SER A 1 167 ? -1.974 14.006 31.114 1.00 85.69 167 SER A C 1
ATOM 1427 O O . SER A 1 167 ? -1.627 15.181 31.203 1.00 85.69 167 SER A O 1
ATOM 1429 N N . LEU A 1 168 ? -3.015 13.624 30.366 1.00 83.56 168 LEU A N 1
ATOM 1430 C CA . LEU A 1 168 ? -3.883 14.557 29.639 1.00 83.56 168 LEU A CA 1
ATOM 1431 C C . LEU A 1 168 ? -5.029 15.108 30.498 1.00 83.56 168 LEU A C 1
ATOM 1433 O O . LEU A 1 168 ? -5.703 16.039 30.067 1.00 83.56 168 LEU A O 1
ATOM 1437 N N . TRP A 1 169 ? -5.265 14.537 31.679 1.00 84.62 169 TRP A N 1
ATOM 1438 C CA . TRP A 1 169 ? -6.341 14.944 32.576 1.00 84.62 169 TRP A CA 1
ATOM 1439 C C . TRP A 1 169 ? -5.836 15.926 33.625 1.00 84.62 169 TRP A C 1
ATOM 1441 O O . TRP A 1 169 ? -4.699 15.830 34.094 1.00 84.62 169 TRP A O 1
ATOM 1451 N N . THR A 1 170 ? -6.710 16.824 34.071 1.00 89.50 170 THR A N 1
ATOM 1452 C CA . THR A 1 170 ? -6.483 17.503 35.351 1.00 89.50 170 THR A CA 1
ATOM 1453 C C . THR A 1 170 ? -6.642 16.515 36.510 1.00 89.50 170 THR A C 1
ATOM 1455 O O . THR A 1 170 ? -7.280 15.468 36.373 1.00 89.50 170 THR A O 1
ATOM 1458 N N . GLU A 1 171 ? -6.076 16.833 37.677 1.00 91.25 171 GLU A N 1
ATOM 1459 C CA . GLU A 1 171 ? -6.136 15.942 38.843 1.00 91.25 171 GLU A CA 1
ATOM 1460 C C . GLU A 1 171 ? -7.585 15.612 39.252 1.00 91.25 171 GLU A C 1
ATOM 1462 O O . GLU A 1 171 ? -7.904 14.463 39.56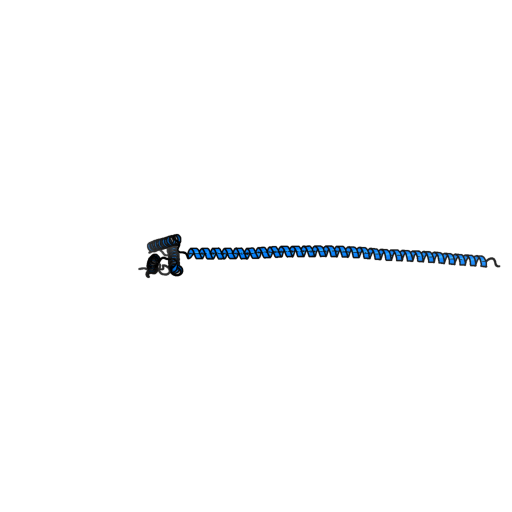5 1.00 91.25 171 GLU A O 1
ATOM 1467 N N . ASP A 1 172 ? -8.479 16.601 39.200 1.00 93.31 172 ASP A N 1
ATOM 1468 C CA . ASP A 1 172 ? -9.884 16.431 39.572 1.00 93.31 172 ASP A CA 1
ATOM 1469 C C . ASP A 1 172 ? -10.663 15.604 38.543 1.00 93.31 172 ASP A C 1
ATOM 1471 O O . ASP A 1 172 ? -11.421 14.706 38.917 1.00 93.31 172 ASP A O 1
ATOM 1475 N N . GLU A 1 173 ? -10.442 15.831 37.246 1.00 88.81 173 GLU A N 1
ATOM 1476 C CA . GLU A 1 173 ? -11.070 15.015 36.203 1.00 88.81 173 GLU A CA 1
ATOM 1477 C C . GLU A 1 173 ? -10.554 13.573 36.237 1.00 88.81 173 GLU A C 1
ATOM 1479 O O . GLU A 1 173 ? -11.336 12.635 36.073 1.00 88.81 173 GLU A O 1
ATOM 1484 N N . TRP A 1 174 ? -9.260 13.379 36.514 1.00 92.88 174 TRP A N 1
ATOM 1485 C CA . TRP A 1 174 ? -8.666 12.052 36.639 1.00 92.88 174 TRP A CA 1
ATOM 1486 C C . TRP A 1 174 ? -9.277 11.258 37.795 1.00 92.88 174 TRP A C 1
ATOM 1488 O O . TRP A 1 174 ? -9.593 10.077 37.631 1.00 92.88 174 TRP A O 1
ATOM 1498 N N . LYS A 1 175 ? -9.526 11.902 38.944 1.00 94.12 175 LYS A N 1
ATOM 1499 C CA . LYS A 1 175 ? -10.244 11.280 40.072 1.00 94.12 175 LYS A CA 1
ATOM 1500 C C . LYS A 1 175 ? -11.630 10.792 39.647 1.00 94.12 175 LYS A C 1
ATOM 1502 O O . LYS A 1 175 ? -12.009 9.667 39.976 1.00 94.12 175 LYS A O 1
ATOM 1507 N N . VAL A 1 176 ? -12.375 11.596 38.888 1.00 93.00 176 VAL A N 1
ATOM 1508 C CA . VAL A 1 176 ? -13.701 11.209 38.374 1.00 93.00 176 VAL A CA 1
ATOM 1509 C C . VAL A 1 176 ? -13.590 10.070 37.355 1.00 93.00 176 VAL A C 1
ATOM 1511 O O . VAL A 1 176 ? -14.339 9.095 37.442 1.00 93.00 176 VAL A O 1
ATOM 1514 N N . ALA A 1 177 ? -12.638 10.141 36.423 1.00 91.19 177 ALA A N 1
ATOM 1515 C CA . ALA A 1 177 ? -12.390 9.092 35.435 1.00 91.19 177 ALA A CA 1
ATOM 1516 C C . ALA A 1 177 ? -12.054 7.749 36.106 1.00 91.19 177 ALA A C 1
ATOM 1518 O O . ALA A 1 177 ? -12.599 6.714 35.724 1.00 91.19 177 ALA A O 1
ATOM 1519 N N . GLN A 1 178 ? -11.241 7.769 37.165 1.00 94.12 178 GLN A N 1
ATOM 1520 C CA . GLN A 1 178 ? -10.918 6.595 37.978 1.00 94.12 178 GLN A CA 1
ATOM 1521 C C . GLN A 1 178 ? -12.148 6.011 38.682 1.00 94.12 178 GLN A C 1
ATOM 1523 O O . GLN A 1 178 ? -12.353 4.798 38.651 1.00 94.12 178 GLN A O 1
ATOM 1528 N N . GLN A 1 179 ? -13.022 6.846 39.250 1.00 94.38 179 GLN A N 1
ATOM 1529 C CA . GLN A 1 179 ? -14.281 6.371 39.841 1.00 94.38 179 GLN A CA 1
ATOM 1530 C C . GLN A 1 179 ? -15.190 5.709 38.798 1.00 94.38 179 GLN A C 1
ATOM 1532 O O . GLN A 1 179 ? -15.795 4.668 39.066 1.00 94.38 179 GLN A O 1
ATOM 1537 N N . ILE A 1 180 ? -15.287 6.293 37.600 1.00 91.31 180 ILE A N 1
ATOM 1538 C CA . ILE A 1 180 ? -16.047 5.710 36.488 1.00 91.31 180 ILE A CA 1
ATOM 1539 C C . ILE A 1 180 ? -15.426 4.375 36.074 1.00 91.31 180 ILE A C 1
ATOM 1541 O O . ILE A 1 180 ? -16.154 3.391 35.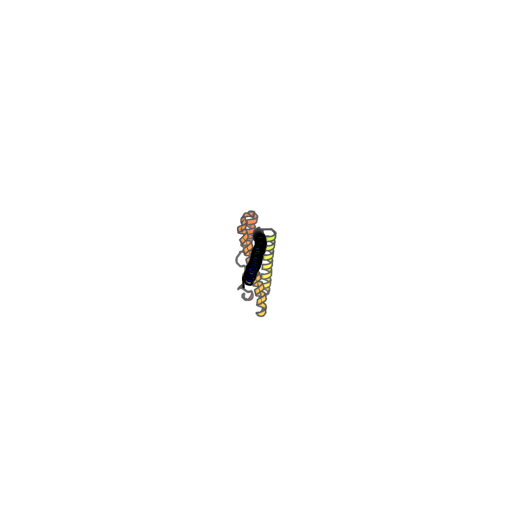944 1.00 91.31 180 ILE A O 1
ATOM 1545 N N . LYS A 1 181 ? -14.098 4.313 35.929 1.00 92.62 181 LYS A N 1
ATOM 1546 C CA . LYS A 1 181 ? -13.369 3.083 35.607 1.00 92.62 181 LYS A CA 1
ATOM 1547 C C . LYS A 1 181 ? -13.654 1.981 36.617 1.00 92.62 181 LYS A C 1
ATOM 1549 O O . LYS A 1 181 ? -14.070 0.898 36.218 1.00 92.62 181 LYS A O 1
ATOM 1554 N N . GLN A 1 182 ? -13.528 2.274 37.908 1.00 93.19 182 GLN A N 1
ATOM 1555 C CA . GLN A 1 182 ? -13.819 1.320 38.979 1.00 93.19 182 GLN A CA 1
ATOM 1556 C C . GLN A 1 182 ? -15.267 0.823 38.922 1.00 93.19 182 GLN A C 1
ATOM 1558 O O . GLN A 1 182 ? -15.502 -0.375 39.002 1.00 93.19 182 GLN A O 1
ATOM 1563 N N . ARG A 1 183 ? -16.247 1.711 38.708 1.00 90.75 183 ARG A N 1
ATOM 1564 C CA . ARG A 1 183 ? -17.660 1.319 38.520 1.00 90.75 183 ARG A CA 1
ATOM 1565 C C . ARG A 1 183 ? -17.881 0.467 37.282 1.00 90.75 183 ARG A C 1
ATOM 1567 O O . ARG A 1 183 ? -18.757 -0.393 37.269 1.00 90.75 183 ARG A O 1
ATOM 1574 N N . ILE A 1 184 ? -17.119 0.721 36.225 1.00 90.12 184 ILE A N 1
ATOM 1575 C CA . ILE A 1 184 ? -17.209 -0.060 35.004 1.00 90.12 184 ILE A CA 1
ATOM 1576 C C . ILE A 1 184 ? -16.569 -1.439 35.195 1.00 90.12 184 ILE A C 1
ATOM 1578 O O . ILE A 1 184 ? -17.131 -2.411 34.713 1.00 90.12 184 ILE A O 1
ATOM 1582 N N . GLN A 1 185 ? -15.450 -1.540 35.898 1.00 89.06 185 GLN A N 1
ATOM 1583 C CA . GLN A 1 185 ? -14.725 -2.798 36.098 1.00 89.06 185 GLN A CA 1
ATOM 1584 C C . GLN A 1 185 ? -15.172 -3.578 37.340 1.00 89.06 185 GLN A C 1
ATOM 1586 O O . GLN A 1 185 ? -14.688 -4.682 37.568 1.00 89.06 185 GLN A O 1
ATOM 1591 N N . LEU A 1 186 ? -16.077 -3.011 38.140 1.00 89.00 186 LEU A N 1
ATOM 1592 C CA . LEU A 1 186 ? -16.673 -3.668 39.296 1.00 89.00 186 LEU A CA 1
ATOM 1593 C C . LEU A 1 186 ? -17.293 -5.006 38.879 1.00 89.00 186 LEU A C 1
ATOM 1595 O O . LEU A 1 186 ? -18.032 -5.091 37.893 1.00 89.00 186 LEU A O 1
ATOM 1599 N N . ASP A 1 187 ? -16.950 -6.034 39.649 1.00 70.94 187 ASP A N 1
ATOM 1600 C CA . ASP A 1 187 ? -17.350 -7.410 39.392 1.00 70.94 187 ASP A CA 1
ATOM 1601 C C . ASP A 1 187 ? -18.877 -7.583 39.516 1.00 70.94 187 ASP A C 1
ATOM 1603 O O . ASP A 1 187 ? -19.562 -6.802 40.183 1.00 70.94 187 ASP A O 1
ATOM 1607 N N . GLY A 1 188 ? -19.424 -8.595 38.843 1.00 78.88 188 GLY A N 1
ATOM 1608 C CA . GLY A 1 188 ? -20.871 -8.851 38.776 1.00 78.88 188 GLY A CA 1
ATOM 1609 C C . GLY A 1 188 ? -21.550 -8.393 37.482 1.00 78.88 188 GLY A C 1
ATOM 1610 O O . GLY A 1 188 ? -22.758 -8.576 37.316 1.00 78.88 188 GLY A O 1
ATOM 1611 N N . LYS A 1 189 ? -20.792 -7.848 36.523 1.00 83.56 189 LYS A N 1
ATOM 1612 C CA . LYS A 1 189 ? -21.283 -7.660 35.154 1.00 83.56 189 LYS A CA 1
ATOM 1613 C C . LYS A 1 189 ? -21.296 -8.991 34.429 1.00 83.56 189 LYS A C 1
ATOM 1615 O O . LYS A 1 189 ? -20.265 -9.630 34.239 1.00 83.56 189 LYS A O 1
ATOM 1620 N N . LYS A 1 190 ? -22.486 -9.401 34.015 1.00 82.69 190 LYS A N 1
ATOM 1621 C CA . LYS A 1 190 ? -22.695 -10.696 33.388 1.00 82.69 190 LYS A CA 1
ATOM 1622 C C . LYS A 1 190 ? -22.139 -10.710 31.961 1.00 82.69 190 LYS A C 1
ATOM 1624 O O . LYS A 1 190 ? -22.632 -9.983 31.100 1.00 82.69 190 LYS A O 1
ATOM 1629 N N . MET A 1 191 ? -21.148 -11.559 31.704 1.00 89.12 191 MET A N 1
ATOM 1630 C CA . MET A 1 191 ? -20.818 -11.984 30.341 1.00 89.12 191 MET A CA 1
ATOM 1631 C C . MET A 1 191 ? -21.900 -12.959 29.892 1.00 89.12 191 MET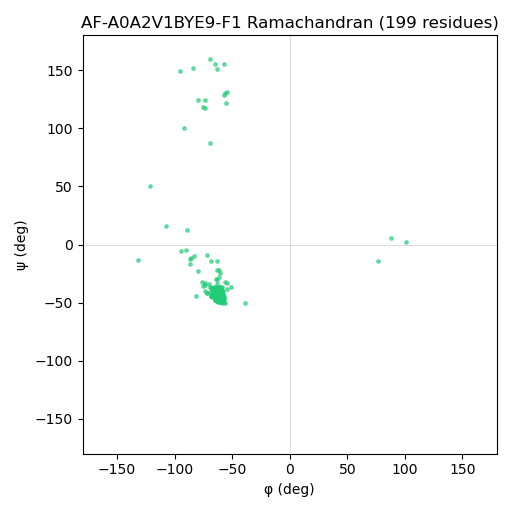 A C 1
ATOM 1633 O O . MET A 1 191 ? -22.176 -13.941 30.583 1.00 89.12 191 MET A O 1
ATOM 1637 N N . TRP A 1 192 ? -22.555 -12.682 28.772 1.00 89.19 192 TRP A N 1
ATOM 1638 C CA . TRP A 1 192 ? -23.656 -13.523 28.321 1.00 89.19 192 TRP A CA 1
ATOM 1639 C C . TRP A 1 192 ? -23.171 -14.825 27.702 1.00 89.19 192 TRP A C 1
ATOM 1641 O O . TRP A 1 192 ? -23.841 -15.853 27.833 1.00 89.19 192 TRP A O 1
ATOM 1651 N N . ASN A 1 193 ? -22.009 -14.809 27.057 1.00 84.88 193 ASN A N 1
ATOM 1652 C CA . ASN A 1 193 ? -21.407 -15.988 26.470 1.00 84.88 193 ASN A CA 1
ATOM 1653 C C . ASN A 1 193 ? -21.253 -17.101 27.524 1.00 84.88 193 ASN A C 1
ATOM 1655 O O . ASN A 1 193 ? -20.663 -16.913 28.585 1.00 84.88 193 ASN A O 1
ATOM 1659 N N . GLY A 1 194 ? -21.855 -18.263 27.262 1.00 81.06 194 GLY A N 1
ATOM 1660 C CA . GLY A 1 194 ? -21.921 -19.388 28.205 1.00 81.06 194 GLY A CA 1
ATOM 1661 C C . GLY A 1 194 ? -22.937 -19.249 29.355 1.00 81.06 194 GLY A C 1
ATOM 1662 O O . GLY A 1 194 ? -23.294 -20.258 29.965 1.00 81.06 194 GLY A O 1
ATOM 1663 N N . GLN A 1 195 ? -23.483 -18.058 29.619 1.00 84.19 195 GLN A N 1
ATOM 1664 C CA . GLN A 1 195 ? -24.442 -17.781 30.703 1.00 84.19 195 GLN A CA 1
ATOM 1665 C C . GLN A 1 195 ? -25.778 -17.225 30.182 1.00 84.19 195 GLN A C 1
ATOM 1667 O O . GLN A 1 195 ? -26.294 -16.210 30.658 1.00 84.19 195 GLN A O 1
ATOM 1672 N N . GLY A 1 196 ? -26.376 -17.900 29.199 1.00 83.06 196 GLY A N 1
ATOM 1673 C CA . GLY A 1 196 ? -27.657 -17.481 28.624 1.00 83.06 196 GLY A CA 1
ATOM 1674 C C . GLY A 1 196 ? -28.791 -17.353 29.659 1.00 83.06 196 GLY A C 1
ATOM 1675 O O . GLY A 1 196 ? -28.777 -18.032 30.690 1.00 83.06 196 GLY A O 1
ATOM 1676 N N . PRO A 1 197 ? -29.819 -16.526 29.389 1.00 84.50 197 PRO A N 1
ATOM 1677 C CA . PRO A 1 197 ? -30.925 -16.267 30.325 1.00 84.50 197 PRO A CA 1
ATOM 1678 C C . PRO A 1 197 ? -31.768 -17.514 30.657 1.00 84.50 197 PRO A C 1
ATOM 1680 O O . PRO A 1 197 ? -32.538 -17.513 31.613 1.00 84.50 197 PRO A O 1
ATOM 1683 N N . TRP A 1 198 ? -31.633 -18.595 29.886 1.00 84.12 198 TRP A N 1
ATOM 1684 C CA . TRP A 1 198 ? -32.295 -19.882 30.130 1.00 84.12 198 TRP A CA 1
ATOM 1685 C C . TRP A 1 198 ? -31.575 -20.786 31.145 1.00 84.12 198 TRP A C 1
ATOM 1687 O O . TRP A 1 198 ? -32.149 -21.802 31.532 1.00 84.12 198 TRP A O 1
ATOM 1697 N N . ASN A 1 199 ? -30.350 -20.452 31.563 1.00 76.94 199 ASN A N 1
ATOM 1698 C CA . ASN A 1 199 ? -29.594 -21.233 32.552 1.00 76.94 199 ASN A CA 1
ATOM 1699 C C . ASN A 1 199 ? -29.918 -20.838 34.005 1.00 76.94 199 ASN A C 1
ATOM 1701 O O . ASN A 1 199 ? -29.561 -21.565 34.927 1.00 76.94 199 ASN A O 1
ATOM 1705 N N . GLU A 1 200 ? -30.601 -19.713 34.218 1.00 66.50 200 GLU A N 1
ATOM 1706 C CA . GLU A 1 200 ? -30.971 -19.223 35.547 1.00 66.50 200 GLU A CA 1
ATOM 1707 C C . GLU A 1 200 ? -32.358 -19.736 35.946 1.00 66.50 200 GLU A C 1
ATOM 1709 O O . GLU A 1 200 ? -33.382 -19.206 35.489 1.00 66.50 200 GLU A O 1
ATOM 1714 N N . ARG A 1 201 ? -32.368 -20.782 36.778 1.00 56.41 201 ARG A N 1
ATOM 1715 C CA . ARG A 1 201 ? -33.556 -21.273 37.485 1.00 56.41 201 ARG A CA 1
ATOM 1716 C C . ARG A 1 201 ? -33.779 -20.502 38.773 1.00 56.41 201 ARG A C 1
ATOM 1718 O O . ARG A 1 201 ? -32.780 -20.290 39.490 1.00 56.41 201 ARG A O 1
#

Mean predicted aligned error: 12.15 Å

Secondary structure (DSSP, 8-state):
--HHHHHHHHHHHHHHHHHHHHHHHHHHHHHHHHHHHHHHHHHHHHHHHHHHHHHHHHHHHHHHHHHHHHHHHHHHHHHHHHHHHHHHHHHHHHHHHHHHHHHS--HHHHHHHHHHHHHHHHHHHHHHHTTT--GGGHHHHHHHHHHHHHHHHHHHHHHHHHHHTGGGS-HHHHHHHHHHHHHHH-S-PPP-TT--TTS--

Radius of gyration: 55.38 Å; Cα contacts (8 Å, |Δi|>4): 55; chains: 1; bounding box: 101×41×153 Å

Solvent-accessible surface area (backbone atoms only — not comparable to full-atom values): 11162 Å² total; per-residue (Å²): 146,66,81,69,56,67,58,49,54,52,52,51,53,53,48,53,50,47,52,50,51,53,52,49,51,51,49,51,51,52,53,49,50,52,49,52,51,54,50,49,52,50,51,51,53,47,52,53,53,51,52,50,50,53,51,51,52,51,50,50,53,51,52,57,49,51,52,50,50,52,52,52,50,52,50,53,51,52,52,52,50,54,50,50,52,53,52,49,51,53,51,53,48,54,49,51,51,50,50,51,54,73,61,44,90,40,76,64,56,56,51,51,51,53,50,50,52,52,50,35,54,52,40,51,51,54,47,53,72,48,46,75,60,54,77,89,58,40,65,65,48,49,57,48,32,52,52,32,42,54,48,51,50,52,53,50,54,58,53,58,48,48,64,85,39,51,89,78,46,54,75,69,57,43,54,52,50,48,54,51,42,50,66,68,67,45,86,86,73,79,61,34,79,97,54,50,59,76,75,70,127